Protein AF-A0A2H3H295-F1 (afdb_monomer_lite)

Foldseek 3Di:
DLVVLVVLVVPDPDDPDPVQKAKAKEKEQFDADDPLHDHDQLVPDQQQADWFWAADQADIDIDGQQVVQCVQPVLCSVVLSVQVSQQSNQQNVCVVVVHQGKGKGKDACVVPCRSHPFWGIWIWIDHRRIIMIITIGHSVSVVSSVVSVQLSRQRRDWAPPFQFEWAKTKDFDDWDQDPNYIYTYIYIDIDTDDDPGHDPVVSVVGRGYYHHPDDDDPPPPPPPDD

Organism: NCBI:txid327505

Structure (mmCIF, N/CA/C/O backbone):
data_AF-A0A2H3H295-F1
#
_entry.id   AF-A0A2H3H295-F1
#
loop_
_atom_site.group_PDB
_atom_site.id
_atom_site.type_symbol
_atom_site.label_atom_id
_atom_site.label_alt_id
_atom_site.label_comp_id
_atom_site.label_asym_id
_atom_site.label_entity_id
_atom_site.label_seq_id
_atom_site.pdbx_PDB_ins_code
_atom_site.Cartn_x
_atom_site.Cartn_y
_atom_site.Cartn_z
_atom_site.occupancy
_atom_site.B_iso_or_equiv
_atom_site.auth_seq_id
_atom_site.auth_comp_id
_atom_site.auth_asym_id
_atom_site.auth_atom_id
_atom_site.pdbx_PDB_model_num
ATOM 1 N N . MET A 1 1 ? 0.327 -13.222 1.651 1.00 66.06 1 MET A N 1
ATOM 2 C CA . MET A 1 1 ? 0.810 -12.301 0.599 1.00 66.06 1 MET A CA 1
ATOM 3 C C . MET A 1 1 ? 2.182 -12.702 0.065 1.00 66.06 1 MET A C 1
ATOM 5 O O . MET A 1 1 ? 2.289 -12.982 -1.118 1.00 66.06 1 MET A O 1
ATOM 9 N N . GLU A 1 2 ? 3.204 -12.822 0.917 1.00 70.69 2 GLU A N 1
ATOM 10 C CA . GLU A 1 2 ? 4.566 -13.221 0.509 1.00 70.69 2 GLU A CA 1
ATOM 11 C C . GLU A 1 2 ? 4.623 -14.560 -0.253 1.00 70.69 2 GLU A C 1
ATOM 13 O O . GLU A 1 2 ? 5.201 -14.638 -1.334 1.00 70.69 2 GLU A O 1
ATOM 18 N N . SER A 1 3 ? 3.947 -15.597 0.253 1.00 74.19 3 SER A N 1
ATOM 19 C CA . SER A 1 3 ? 3.871 -16.912 -0.402 1.00 74.19 3 SER A CA 1
ATOM 20 C C . SER A 1 3 ? 3.215 -16.867 -1.787 1.00 74.19 3 SER A C 1
ATOM 22 O O . SER A 1 3 ? 3.634 -17.591 -2.690 1.00 74.19 3 SER A O 1
ATOM 24 N N . ALA A 1 4 ? 2.213 -16.001 -1.968 1.00 74.69 4 ALA A N 1
ATOM 25 C CA . ALA A 1 4 ? 1.545 -15.801 -3.248 1.00 74.69 4 ALA A CA 1
ATOM 26 C C . ALA A 1 4 ? 2.486 -15.118 -4.248 1.00 74.69 4 ALA A C 1
ATOM 28 O O . ALA A 1 4 ? 2.640 -15.613 -5.361 1.00 74.69 4 ALA A O 1
ATOM 29 N N . LEU A 1 5 ? 3.183 -14.052 -3.835 1.00 75.81 5 LEU A N 1
ATOM 30 C CA . LEU A 1 5 ? 4.129 -13.343 -4.699 1.00 75.81 5 LEU A CA 1
ATOM 31 C C . LEU A 1 5 ? 5.313 -14.229 -5.101 1.00 75.81 5 LEU A C 1
ATOM 33 O O . LEU A 1 5 ? 5.682 -14.260 -6.271 1.00 75.81 5 LEU A O 1
ATOM 37 N N . TRP A 1 6 ? 5.873 -14.999 -4.164 1.00 75.69 6 TRP A N 1
ATOM 38 C CA . TRP A 1 6 ? 6.936 -15.956 -4.476 1.00 75.69 6 TRP A CA 1
ATOM 39 C C . TRP A 1 6 ? 6.483 -16.983 -5.518 1.00 75.69 6 TRP A C 1
ATOM 41 O O . TRP A 1 6 ? 7.185 -17.262 -6.486 1.00 75.69 6 TRP A O 1
ATOM 51 N N . HIS A 1 7 ? 5.272 -17.515 -5.362 1.00 76.62 7 HIS A N 1
ATOM 52 C CA . HIS A 1 7 ? 4.696 -18.448 -6.323 1.00 76.62 7 HIS A CA 1
ATOM 53 C C . HIS A 1 7 ? 4.442 -17.801 -7.699 1.00 76.62 7 HIS A C 1
ATOM 55 O O . HIS A 1 7 ? 4.717 -18.438 -8.715 1.00 76.62 7 HIS A O 1
ATOM 61 N N . ILE A 1 8 ? 3.978 -16.547 -7.745 1.00 79.88 8 ILE A N 1
ATOM 62 C CA . ILE A 1 8 ? 3.791 -15.775 -8.987 1.00 79.88 8 ILE A CA 1
ATOM 63 C C . ILE A 1 8 ? 5.131 -15.543 -9.692 1.00 79.88 8 ILE A C 1
ATOM 65 O O . ILE A 1 8 ? 5.220 -15.727 -10.899 1.00 79.88 8 ILE A O 1
ATOM 69 N N . LEU A 1 9 ? 6.181 -15.202 -8.942 1.00 74.50 9 LEU A N 1
ATOM 70 C CA . LEU A 1 9 ? 7.523 -14.934 -9.463 1.00 74.50 9 LEU A CA 1
ATOM 71 C C . LEU A 1 9 ? 8.241 -16.177 -10.000 1.00 74.50 9 LEU A C 1
ATOM 73 O O . LEU A 1 9 ? 9.072 -16.062 -10.898 1.00 74.50 9 LEU A O 1
ATOM 77 N N . MET A 1 10 ? 7.928 -17.358 -9.463 1.00 74.38 10 MET A N 1
ATOM 78 C CA . MET A 1 10 ? 8.578 -18.623 -9.832 1.00 74.38 10 MET A CA 1
ATOM 79 C C . MET A 1 10 ? 7.838 -19.396 -10.933 1.00 74.38 10 MET A C 1
ATOM 81 O O . MET A 1 10 ? 8.374 -20.365 -11.469 1.00 74.38 10 MET A O 1
ATOM 85 N N . LYS A 1 11 ? 6.606 -18.995 -11.262 1.00 71.31 11 LYS A N 1
ATOM 86 C CA . LYS A 1 11 ? 5.776 -19.593 -12.316 1.00 71.31 11 LYS A CA 1
ATOM 87 C C . LYS A 1 11 ? 5.958 -19.101 -13.761 1.00 71.31 11 LYS A C 1
ATOM 89 O O . LYS A 1 11 ? 5.466 -19.829 -14.627 1.00 71.31 11 LYS A O 1
ATOM 94 N N . PRO A 1 12 ? 6.569 -17.942 -14.085 1.00 68.00 12 PRO A N 1
ATOM 95 C CA . PRO A 1 12 ? 6.593 -17.466 -15.461 1.00 68.00 12 PRO A CA 1
ATOM 96 C C . PRO A 1 12 ? 7.272 -18.479 -16.396 1.00 68.00 12 PRO A C 1
ATOM 98 O O . PRO A 1 12 ? 8.231 -19.142 -15.996 1.00 68.00 12 PRO A O 1
ATOM 101 N N . PRO A 1 13 ? 6.793 -18.612 -17.647 1.00 61.06 13 PRO A N 1
ATOM 102 C CA . PRO A 1 13 ? 7.286 -19.622 -18.586 1.00 61.06 13 PRO A CA 1
ATOM 103 C C . PRO A 1 13 ? 8.730 -19.371 -19.046 1.00 61.06 13 PRO A C 1
ATOM 105 O O . PRO A 1 13 ? 9.391 -20.287 -19.541 1.00 61.06 13 PRO A O 1
ATOM 108 N N . TYR A 1 14 ? 9.231 -18.147 -18.873 1.00 61.75 14 TYR A N 1
ATOM 109 C CA . TYR A 1 14 ? 10.569 -17.732 -19.280 1.00 61.75 14 TYR A CA 1
ATOM 110 C C . TYR A 1 14 ? 11.488 -17.546 -18.076 1.00 61.75 14 TYR A C 1
ATOM 112 O O . TYR A 1 14 ? 11.050 -17.208 -16.976 1.00 61.75 14 TYR A O 1
ATOM 120 N N . ARG A 1 15 ? 12.793 -17.768 -18.289 1.00 64.00 15 ARG A N 1
ATOM 121 C CA . ARG A 1 15 ? 13.795 -17.521 -17.246 1.00 64.00 15 ARG A CA 1
ATOM 122 C C . ARG A 1 15 ? 13.733 -16.053 -16.817 1.00 64.00 15 ARG A C 1
ATOM 124 O O . ARG A 1 15 ? 13.663 -15.192 -17.694 1.00 64.00 15 ARG A O 1
ATOM 131 N N . PRO A 1 16 ? 13.822 -15.768 -15.508 1.00 64.56 16 PRO A N 1
ATOM 132 C CA . PRO A 1 16 ? 13.937 -14.397 -15.043 1.00 64.56 16 PRO A CA 1
ATOM 133 C C . PRO A 1 16 ? 15.168 -13.717 -15.669 1.00 64.56 16 PRO A C 1
ATOM 135 O O . PRO A 1 16 ? 16.137 -14.410 -16.017 1.00 64.56 16 PRO A O 1
ATOM 138 N N . PRO A 1 17 ? 15.146 -12.382 -15.823 1.00 70.88 17 PRO A N 1
ATOM 139 C CA . PRO A 1 17 ? 16.286 -11.618 -16.313 1.00 70.88 17 PRO A CA 1
ATOM 140 C C . PRO A 1 17 ? 17.582 -11.972 -15.572 1.00 70.88 17 PRO A C 1
ATOM 142 O O . PRO A 1 17 ? 17.593 -12.190 -14.360 1.00 70.88 17 PRO A O 1
ATOM 145 N N . GLY A 1 18 ? 18.698 -12.033 -16.304 1.00 73.81 18 GLY A N 1
ATOM 146 C CA . GLY A 1 18 ? 19.994 -12.442 -15.745 1.00 73.81 18 GLY A CA 1
ATOM 147 C C . GLY A 1 18 ? 20.573 -11.476 -14.703 1.00 73.81 18 GLY A C 1
ATOM 148 O O . GLY A 1 18 ? 21.499 -11.844 -13.987 1.00 73.81 18 GLY A O 1
ATOM 149 N N . ASP A 1 19 ? 20.027 -10.261 -14.609 1.00 83.94 19 ASP A N 1
ATOM 150 C CA . ASP A 1 19 ? 20.372 -9.243 -13.611 1.00 83.94 19 ASP A CA 1
ATOM 151 C C . ASP A 1 19 ? 19.550 -9.366 -12.307 1.00 83.94 19 ASP A C 1
ATOM 153 O O . ASP A 1 19 ? 19.775 -8.608 -11.360 1.00 83.94 19 ASP A O 1
ATOM 157 N N . GLY A 1 20 ? 18.614 -10.323 -12.247 1.00 83.56 20 GLY A N 1
ATOM 158 C CA . GLY A 1 20 ? 17.776 -10.618 -11.084 1.00 83.56 20 GLY A CA 1
ATOM 159 C C . GLY A 1 20 ? 16.605 -9.657 -10.867 1.00 83.56 20 GLY A C 1
ATOM 160 O O . GLY A 1 20 ? 15.909 -9.782 -9.858 1.00 83.56 20 GLY A O 1
ATOM 161 N N . PHE A 1 21 ? 16.380 -8.693 -11.765 1.00 88.31 21 PHE A N 1
ATOM 162 C CA . PHE A 1 21 ? 15.249 -7.772 -11.664 1.00 88.31 21 PHE A CA 1
ATOM 163 C C . PHE A 1 21 ? 13.986 -8.381 -12.266 1.00 88.31 21 PHE A C 1
ATOM 165 O O . PHE A 1 21 ? 14.014 -9.032 -13.306 1.00 88.31 21 PHE A O 1
ATOM 172 N N . HIS A 1 22 ? 12.857 -8.109 -11.626 1.00 87.38 22 HIS A N 1
ATOM 173 C CA . HIS A 1 22 ? 11.528 -8.447 -12.117 1.00 87.38 22 HIS A CA 1
ATOM 174 C C . HIS A 1 22 ? 10.737 -7.165 -12.337 1.00 87.38 22 HIS A C 1
ATOM 176 O O . HIS A 1 22 ? 10.898 -6.221 -11.567 1.00 87.38 22 HIS A O 1
ATOM 182 N N . ALA A 1 23 ? 9.881 -7.141 -13.357 1.00 90.12 23 ALA A N 1
ATOM 183 C CA . ALA A 1 23 ? 8.910 -6.078 -13.579 1.00 90.12 23 ALA A CA 1
ATOM 184 C C . ALA A 1 23 ? 7.501 -6.643 -13.368 1.00 90.12 23 ALA A C 1
ATOM 186 O O . ALA A 1 23 ? 7.132 -7.632 -14.003 1.00 90.12 23 ALA A O 1
ATOM 187 N N . ILE A 1 24 ? 6.745 -6.055 -12.442 1.00 92.12 24 ILE A N 1
ATOM 188 C CA . ILE A 1 24 ? 5.379 -6.475 -12.118 1.00 92.12 24 ILE A CA 1
ATOM 189 C C . ILE A 1 24 ? 4.501 -5.241 -12.014 1.00 92.12 24 ILE A C 1
ATOM 191 O O . ILE A 1 24 ? 4.909 -4.226 -11.450 1.00 92.12 24 ILE A O 1
ATOM 195 N N . GLN A 1 25 ? 3.285 -5.361 -12.525 1.00 95.19 25 GLN A N 1
ATOM 196 C CA . GLN A 1 25 ? 2.222 -4.410 -12.287 1.00 95.19 25 GLN A CA 1
ATOM 197 C C . GLN A 1 25 ? 1.218 -4.995 -11.296 1.00 95.19 25 GLN A C 1
ATOM 199 O O . GLN A 1 25 ? 0.680 -6.082 -11.495 1.00 95.19 25 GLN A O 1
ATOM 204 N N . PHE A 1 26 ? 0.953 -4.258 -10.231 1.00 96.12 26 PHE A N 1
ATOM 205 C CA . PHE A 1 26 ? -0.061 -4.571 -9.239 1.00 96.12 26 PHE A CA 1
ATOM 206 C C . PHE A 1 26 ? -1.212 -3.584 -9.376 1.00 96.12 26 PHE A C 1
ATOM 208 O O . PHE A 1 26 ? -0.981 -2.396 -9.591 1.00 96.12 26 PHE A O 1
ATOM 215 N N . LYS A 1 27 ? -2.444 -4.046 -9.206 1.00 96.12 27 LYS A N 1
ATOM 216 C CA . LYS A 1 27 ? -3.620 -3.192 -9.070 1.00 96.12 27 LYS A CA 1
ATOM 217 C C . LYS A 1 27 ? -4.212 -3.407 -7.688 1.00 96.12 27 LYS A C 1
ATOM 219 O O . LYS A 1 27 ? -4.664 -4.505 -7.391 1.00 96.12 27 LYS A O 1
ATOM 224 N N . PHE A 1 28 ? -4.201 -2.370 -6.862 1.00 96.00 28 PHE A N 1
ATOM 225 C CA . PHE A 1 28 ? -4.748 -2.395 -5.512 1.00 96.00 28 PHE A CA 1
ATOM 226 C C . PHE A 1 28 ? -6.089 -1.689 -5.479 1.00 96.00 28 PHE A C 1
ATOM 228 O O . PHE A 1 28 ? -6.168 -0.503 -5.784 1.00 96.00 28 PHE A O 1
ATOM 235 N N . GLU A 1 29 ? -7.127 -2.400 -5.066 1.00 93.44 29 GLU A N 1
ATOM 236 C CA . GLU A 1 29 ? -8.366 -1.777 -4.623 1.00 93.44 29 GLU A CA 1
ATOM 237 C C . GLU A 1 29 ? -8.100 -0.943 -3.362 1.00 93.44 29 GLU A C 1
ATOM 239 O O . GLU A 1 29 ? -7.462 -1.407 -2.410 1.00 93.44 29 GLU A O 1
ATOM 244 N N . CYS A 1 30 ? -8.567 0.304 -3.351 1.00 87.50 30 CYS A N 1
ATOM 245 C CA . CYS A 1 30 ? -8.369 1.195 -2.216 1.00 87.50 30 CYS A CA 1
ATOM 246 C C . CYS A 1 30 ? -9.449 2.271 -2.122 1.00 87.50 30 CYS A C 1
ATOM 248 O O . CYS A 1 30 ? -10.060 2.672 -3.112 1.00 87.50 30 CYS A O 1
ATOM 250 N N . GLN A 1 31 ? -9.622 2.795 -0.913 1.00 82.50 31 GLN A N 1
ATOM 251 C CA . GLN A 1 31 ? -10.433 3.978 -0.650 1.00 82.50 31 GLN A CA 1
ATOM 252 C C . GLN A 1 31 ? -9.494 5.193 -0.642 1.00 82.50 31 GLN A C 1
ATOM 254 O O . GLN A 1 31 ? -8.589 5.269 0.187 1.00 82.50 31 GLN A O 1
ATOM 259 N N . LEU A 1 32 ? -9.633 6.096 -1.616 1.00 67.62 32 LEU A N 1
ATOM 260 C CA . LEU A 1 32 ? -8.763 7.271 -1.765 1.00 67.62 32 LEU A CA 1
ATOM 261 C C . LEU A 1 32 ? -9.296 8.477 -0.972 1.00 67.62 32 LEU A C 1
ATOM 263 O O . LEU A 1 32 ? -10.505 8.648 -0.817 1.00 67.62 32 LEU A O 1
ATOM 267 N N . PHE A 1 33 ? -8.388 9.349 -0.519 1.00 59.44 33 PHE A N 1
ATOM 268 C CA . PHE A 1 33 ? -8.722 10.642 0.100 1.00 59.44 33 PHE A CA 1
ATOM 269 C C . PHE A 1 33 ? -9.285 11.644 -0.914 1.00 59.44 33 PHE A C 1
ATOM 271 O O . PHE A 1 33 ? -8.984 11.563 -2.105 1.00 59.44 33 PHE A O 1
ATOM 278 N N . GLY A 1 34 ? -10.043 12.642 -0.445 1.00 52.00 34 GLY A N 1
ATOM 279 C CA . GLY A 1 34 ? -10.512 13.741 -1.298 1.00 52.00 34 GLY A CA 1
ATOM 280 C C . GLY A 1 34 ? -11.934 13.609 -1.837 1.00 52.00 34 GLY A C 1
ATOM 281 O O . GLY A 1 34 ? -12.647 12.669 -1.480 1.00 52.00 34 GLY A O 1
ATOM 282 N N . PRO A 1 35 ? -12.377 14.540 -2.710 1.00 40.81 35 PRO A N 1
ATOM 283 C CA . PRO A 1 35 ? -13.733 14.577 -3.288 1.00 40.81 35 PRO A CA 1
ATOM 284 C C . PRO A 1 35 ? -14.137 13.303 -4.054 1.00 40.81 35 PRO A C 1
ATOM 286 O O . PRO A 1 35 ? -15.293 13.162 -4.441 1.00 40.81 35 PRO A O 1
ATOM 289 N N . LEU A 1 36 ? -13.200 12.372 -4.224 1.00 49.53 36 LEU A N 1
ATOM 290 C CA . LEU A 1 36 ? -13.390 11.024 -4.737 1.00 49.53 36 LEU A CA 1
ATOM 291 C C . LEU A 1 36 ? -14.193 10.117 -3.783 1.00 49.53 36 LEU A C 1
ATOM 293 O O . LEU A 1 36 ? -15.004 9.336 -4.268 1.00 49.53 36 LEU A O 1
ATOM 297 N N . GLN A 1 37 ? -14.035 10.240 -2.451 1.00 48.97 37 GLN A N 1
ATOM 298 C CA . GLN A 1 37 ? -14.822 9.488 -1.442 1.00 48.97 37 GLN A CA 1
ATOM 299 C C . GLN A 1 37 ? -15.087 10.230 -0.103 1.00 48.97 37 GLN A C 1
ATOM 301 O O . GLN A 1 37 ? -15.725 9.678 0.790 1.00 48.97 37 GLN A O 1
ATOM 306 N N . GLY A 1 38 ? -14.677 11.497 0.053 1.00 45.69 38 GLY A N 1
ATOM 307 C CA . GLY A 1 38 ? -15.141 12.393 1.129 1.00 45.69 38 GLY A CA 1
ATOM 308 C C . GLY A 1 38 ? -14.263 12.511 2.384 1.00 45.69 38 GLY A C 1
ATOM 309 O O . GLY A 1 38 ? -14.665 13.187 3.332 1.00 45.69 38 GLY A O 1
ATOM 310 N N . ILE A 1 39 ? -13.066 11.918 2.415 1.00 46.12 39 ILE A N 1
ATOM 311 C CA . ILE A 1 39 ? -12.144 12.048 3.556 1.00 46.12 39 ILE A CA 1
ATOM 312 C C . ILE A 1 39 ? -11.114 13.147 3.263 1.00 46.12 39 ILE A C 1
ATOM 314 O O . ILE A 1 39 ? -10.092 12.890 2.633 1.00 46.12 39 ILE A O 1
ATOM 318 N N . GLY A 1 40 ? -11.402 14.368 3.730 1.00 53.66 40 GLY A N 1
ATOM 319 C CA . GLY A 1 40 ? -10.471 15.508 3.768 1.00 53.66 40 GLY A CA 1
ATOM 320 C C . GLY A 1 40 ? -10.023 16.053 2.405 1.00 53.66 40 GLY A C 1
ATOM 321 O O . GLY A 1 40 ? -10.257 15.444 1.372 1.00 53.66 40 GLY A O 1
ATOM 322 N N . ASP A 1 41 ? -9.382 17.223 2.394 1.00 60.56 41 ASP A N 1
ATOM 323 C CA . ASP A 1 41 ? -8.701 17.737 1.199 1.00 60.56 41 ASP A CA 1
ATOM 324 C C . ASP A 1 41 ? -7.262 17.175 1.165 1.00 60.56 41 ASP A C 1
ATOM 326 O O . ASP A 1 41 ? -6.473 17.490 2.063 1.00 60.56 41 ASP A O 1
ATOM 330 N N . PRO A 1 42 ? -6.892 16.345 0.175 1.00 58.38 42 PRO A N 1
ATOM 331 C CA . PRO A 1 42 ? -5.548 15.775 0.044 1.00 58.38 42 PRO A CA 1
ATOM 332 C C . PRO A 1 42 ? -4.454 16.831 -0.190 1.00 58.38 42 PRO A C 1
ATOM 334 O O . PRO A 1 42 ? -3.280 16.545 0.031 1.00 58.38 42 PRO A O 1
ATOM 337 N N . GLN A 1 43 ? -4.808 18.067 -0.565 1.00 61.56 43 GLN A N 1
ATOM 338 C CA . GLN A 1 43 ? -3.874 19.203 -0.574 1.00 61.56 43 GLN A CA 1
ATOM 339 C C . GLN A 1 43 ? -3.525 19.690 0.845 1.00 61.56 43 GLN A C 1
ATOM 341 O O . GLN A 1 43 ? -2.483 20.311 1.053 1.00 61.56 43 GLN A O 1
ATOM 346 N N . LEU A 1 44 ? -4.384 19.414 1.833 1.00 60.12 44 LEU A N 1
ATOM 347 C CA . LEU A 1 44 ? -4.258 19.901 3.211 1.00 60.12 44 LEU A CA 1
ATOM 348 C C . LEU A 1 44 ? -3.762 18.832 4.194 1.00 60.12 44 LEU A C 1
ATOM 350 O O . LEU A 1 44 ? -3.244 19.187 5.254 1.00 60.12 44 LEU A O 1
ATOM 354 N N . VAL A 1 45 ? -3.895 17.543 3.865 1.00 68.25 45 VAL A N 1
ATOM 355 C CA . VAL A 1 45 ? -3.539 16.436 4.765 1.00 68.25 45 VAL A CA 1
ATOM 356 C C . VAL A 1 45 ? -2.458 15.556 4.146 1.00 68.25 45 VAL A C 1
ATOM 358 O O . VAL A 1 45 ? -2.670 14.910 3.125 1.00 68.25 45 VAL A O 1
ATOM 361 N N . LYS A 1 46 ? -1.291 15.497 4.799 1.00 83.12 46 LYS 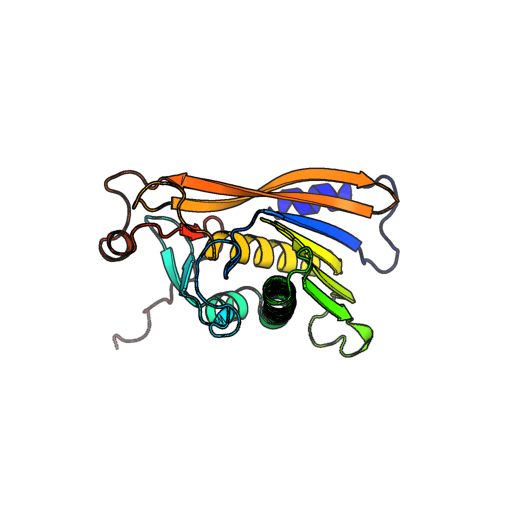A N 1
ATOM 362 C CA . LYS A 1 46 ? -0.220 14.563 4.425 1.00 83.12 46 LYS A CA 1
ATOM 363 C C . LYS A 1 46 ? -0.619 13.150 4.824 1.00 83.12 46 LYS A C 1
ATOM 365 O O . LYS A 1 46 ? -0.919 12.925 6.001 1.00 83.12 46 LYS A O 1
ATOM 370 N N . MET A 1 47 ? -0.555 12.206 3.888 1.00 87.69 47 MET A N 1
ATOM 371 C CA . MET A 1 47 ? -0.882 10.801 4.131 1.00 87.69 47 MET A CA 1
ATOM 372 C C . MET A 1 47 ? -0.065 10.250 5.300 1.00 87.69 47 MET A C 1
ATOM 374 O O . MET A 1 47 ? -0.629 9.637 6.198 1.00 87.69 47 MET A O 1
ATOM 378 N N . GLY A 1 48 ? 1.228 10.578 5.378 1.00 89.06 48 GLY A N 1
ATOM 379 C CA . GLY A 1 48 ? 2.090 10.161 6.488 1.00 89.06 48 GLY A CA 1
ATOM 380 C C . GLY A 1 48 ? 1.577 10.525 7.889 1.00 89.06 48 GLY A C 1
ATOM 381 O O . GLY A 1 48 ? 1.816 9.774 8.829 1.00 89.06 48 GLY A O 1
ATOM 382 N N . SER A 1 49 ? 0.833 11.628 8.030 1.00 90.56 49 SER A N 1
ATOM 383 C CA . SER A 1 49 ? 0.310 12.105 9.323 1.00 90.56 49 SER A CA 1
ATOM 384 C C . SER A 1 49 ? -0.996 11.443 9.761 1.00 90.56 49 SER A C 1
ATOM 386 O O . SER A 1 49 ? -1.446 11.655 10.888 1.00 90.56 49 SER A O 1
ATOM 388 N N . LEU A 1 50 ? -1.620 10.668 8.875 1.00 89.62 50 LEU A N 1
ATOM 389 C CA . LEU A 1 50 ? -2.902 10.047 9.156 1.00 89.62 50 LEU A CA 1
ATOM 390 C C . LEU A 1 50 ? -2.758 8.937 10.198 1.00 89.62 50 LEU A C 1
ATOM 392 O O . LEU A 1 50 ? -1.771 8.189 10.172 1.00 89.62 50 LEU A O 1
ATOM 396 N N . PRO A 1 51 ? -3.742 8.815 11.103 1.00 91.06 51 PRO A N 1
ATOM 397 C CA . PRO A 1 51 ? -3.755 7.739 12.070 1.00 91.06 51 PRO A CA 1
ATOM 398 C C . PRO A 1 51 ? -4.007 6.401 11.377 1.00 91.06 51 PRO A C 1
ATOM 400 O O . PRO A 1 51 ? -4.818 6.301 10.460 1.00 91.06 51 PRO A O 1
ATOM 403 N N . ALA A 1 52 ? -3.329 5.369 11.858 1.00 93.12 52 ALA A N 1
ATOM 404 C CA . ALA A 1 52 ? -3.460 4.000 11.400 1.00 93.12 52 ALA A CA 1
ATOM 405 C C . ALA A 1 52 ? -3.569 3.062 12.604 1.00 93.12 52 ALA A C 1
ATOM 407 O O . ALA A 1 52 ? -2.862 3.218 13.606 1.00 93.12 52 ALA A O 1
ATOM 408 N N . ILE A 1 53 ? -4.436 2.059 12.480 1.00 94.94 53 ILE A N 1
ATOM 409 C CA . ILE A 1 53 ? -4.570 0.975 13.453 1.00 94.94 53 ILE A CA 1
ATOM 410 C C . ILE A 1 53 ? -4.077 -0.298 12.784 1.00 94.94 53 ILE A C 1
ATOM 412 O O . ILE A 1 53 ? -4.551 -0.652 11.710 1.00 94.94 53 ILE A O 1
ATOM 416 N N . THR A 1 54 ? -3.112 -0.981 13.394 1.00 95.94 54 THR A N 1
ATOM 417 C CA . THR A 1 54 ? -2.547 -2.228 12.851 1.00 95.94 54 THR A CA 1
ATOM 418 C C . THR A 1 54 ? -2.639 -3.344 13.875 1.00 95.94 54 THR A C 1
ATOM 420 O O . THR A 1 54 ? -2.384 -3.103 15.054 1.00 95.94 54 THR A O 1
ATOM 423 N N . GLY A 1 55 ? -2.976 -4.554 13.428 1.00 94.75 55 GLY A N 1
ATOM 424 C CA . GLY A 1 55 ? -3.094 -5.751 14.255 1.00 94.75 55 GLY A CA 1
ATOM 425 C C . GLY A 1 55 ? -4.463 -6.412 14.115 1.00 94.75 55 GLY A C 1
ATOM 426 O O . GLY A 1 55 ? -4.994 -6.552 13.019 1.00 94.75 55 GLY A O 1
ATOM 427 N N . THR A 1 56 ? -5.032 -6.821 15.239 1.00 93.31 56 THR A N 1
ATOM 428 C CA . THR A 1 56 ? -6.370 -7.416 15.354 1.00 93.31 56 THR A CA 1
ATOM 429 C C . THR A 1 56 ? -7.196 -6.628 16.362 1.00 93.31 56 THR A C 1
ATOM 431 O O . THR A 1 56 ? -6.652 -5.838 17.134 1.00 93.31 56 THR A O 1
ATOM 434 N N . ALA A 1 57 ? -8.502 -6.874 16.433 1.00 91.25 57 ALA A N 1
ATOM 435 C CA . ALA A 1 57 ? -9.355 -6.251 17.443 1.00 91.25 57 ALA A CA 1
ATOM 436 C C . ALA A 1 57 ? -8.819 -6.444 18.874 1.00 91.25 57 ALA A C 1
ATOM 438 O O . ALA A 1 57 ? -8.888 -5.531 19.696 1.00 91.25 57 ALA A O 1
ATOM 439 N N . ASN A 1 58 ? -8.251 -7.615 19.166 1.00 90.00 58 ASN A N 1
ATOM 440 C CA . ASN A 1 58 ? -7.793 -7.974 20.509 1.00 90.00 58 ASN A CA 1
ATOM 441 C C . ASN A 1 58 ? -6.337 -7.587 20.793 1.00 90.00 58 ASN A C 1
ATOM 443 O O . ASN A 1 58 ? -5.960 -7.487 21.958 1.00 90.00 58 ASN A O 1
ATOM 447 N N . ASP A 1 59 ? -5.536 -7.365 19.754 1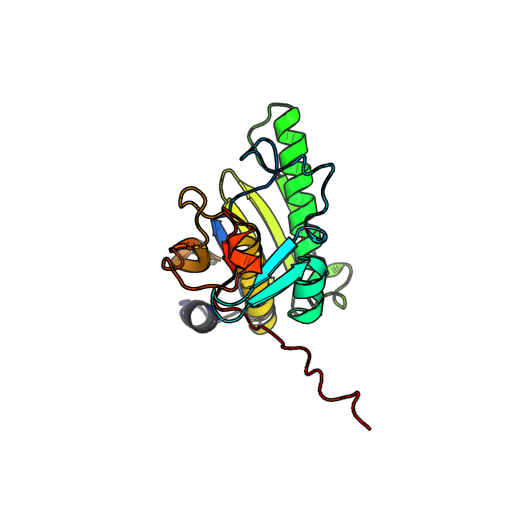.00 91.19 59 ASP A N 1
ATOM 448 C CA . ASP A 1 59 ? -4.136 -6.967 19.870 1.00 91.19 59 ASP A CA 1
ATOM 449 C C . ASP A 1 59 ? -3.772 -6.036 18.709 1.00 91.19 59 ASP A C 1
ATOM 451 O O . ASP A 1 59 ? -3.566 -6.495 17.583 1.00 91.19 59 ASP A O 1
ATOM 455 N N . CYS A 1 60 ? -3.760 -4.725 18.961 1.00 93.00 60 CYS A N 1
ATOM 456 C CA . CYS A 1 60 ? -3.458 -3.708 17.957 1.00 93.00 60 CYS A CA 1
ATOM 457 C C . CYS A 1 60 ? -2.700 -2.512 18.531 1.00 93.00 60 CYS A C 1
ATOM 459 O O . CYS A 1 60 ? -2.736 -2.224 19.729 1.00 93.00 60 CYS A O 1
ATOM 461 N N . VAL A 1 61 ? -2.039 -1.788 17.630 1.00 93.44 61 VAL A N 1
ATOM 462 C CA . VAL A 1 61 ? -1.343 -0.533 17.913 1.00 93.44 61 VAL A CA 1
ATOM 463 C C . VAL A 1 61 ? -1.994 0.615 17.151 1.00 93.44 61 VAL A C 1
ATOM 465 O O . VAL A 1 61 ? -2.446 0.439 16.019 1.00 93.44 61 VAL A O 1
ATOM 468 N N . TYR A 1 62 ? -2.009 1.789 17.777 1.00 92.75 62 TYR A N 1
ATOM 469 C CA . TYR A 1 62 ? -2.402 3.056 17.168 1.00 92.75 62 TYR A CA 1
ATOM 470 C C . TYR A 1 62 ? -1.141 3.885 16.902 1.00 92.75 62 TYR A C 1
ATOM 472 O O . TYR A 1 62 ? -0.340 4.099 17.812 1.00 92.75 62 TYR A O 1
ATOM 480 N N . THR A 1 63 ? -0.938 4.314 15.662 1.00 94.12 63 THR A N 1
ATOM 481 C CA . THR A 1 63 ? 0.270 5.026 15.209 1.00 94.12 63 THR A CA 1
ATOM 482 C C . THR A 1 63 ? -0.069 5.900 14.002 1.00 94.12 63 THR A C 1
ATOM 484 O O . THR A 1 63 ? -1.234 5.999 13.620 1.00 94.12 63 THR A O 1
ATOM 487 N N . THR A 1 64 ? 0.921 6.547 13.398 1.00 94.31 64 THR A N 1
ATOM 488 C CA . THR A 1 64 ? 0.773 7.219 12.103 1.00 94.31 64 THR A CA 1
ATOM 489 C C . THR A 1 64 ? 1.338 6.369 10.970 1.00 94.31 64 THR A C 1
ATOM 491 O O . THR A 1 64 ? 2.167 5.478 11.184 1.00 94.31 64 THR A O 1
ATOM 494 N N . ILE A 1 65 ? 0.935 6.675 9.737 1.00 94.50 65 ILE A N 1
ATOM 495 C CA . ILE A 1 65 ? 1.473 6.003 8.550 1.00 94.50 65 ILE A CA 1
ATOM 496 C C . ILE A 1 65 ? 2.984 6.120 8.451 1.00 94.50 65 ILE A C 1
ATOM 498 O O . ILE A 1 65 ? 3.665 5.117 8.224 1.00 94.50 65 ILE A O 1
ATOM 502 N N . SER A 1 66 ? 3.520 7.324 8.640 1.00 95.00 66 SER A N 1
ATOM 503 C CA . SER A 1 66 ? 4.960 7.541 8.549 1.00 95.00 66 SER A CA 1
ATOM 504 C C . SER A 1 66 ? 5.727 6.769 9.621 1.00 95.00 66 SER A C 1
ATOM 506 O O . SER A 1 66 ? 6.751 6.164 9.321 1.00 95.00 66 SER A O 1
ATOM 508 N N . GLU A 1 67 ? 5.226 6.730 10.860 1.00 95.44 67 GLU A N 1
ATOM 509 C CA . GLU A 1 67 ? 5.905 6.026 11.955 1.00 95.44 67 GLU A CA 1
ATOM 510 C C . GLU A 1 67 ? 5.936 4.516 11.719 1.00 95.44 67 GLU A C 1
ATOM 512 O O . GLU A 1 67 ? 6.980 3.878 11.885 1.00 95.44 67 GLU A O 1
ATOM 517 N N . TYR A 1 68 ? 4.804 3.939 11.308 1.00 95.88 68 TYR A N 1
ATOM 518 C CA . TYR A 1 68 ? 4.721 2.508 11.053 1.00 95.88 68 TYR A CA 1
ATOM 519 C C . TYR A 1 68 ? 5.587 2.097 9.859 1.00 95.88 68 TYR A C 1
ATOM 521 O O . TYR A 1 68 ? 6.383 1.162 9.965 1.00 95.88 68 TYR A O 1
ATOM 529 N N . THR A 1 69 ? 5.484 2.818 8.737 1.00 95.50 69 THR A N 1
ATOM 530 C CA . THR A 1 69 ? 6.231 2.488 7.512 1.00 95.50 69 THR A CA 1
ATOM 531 C C . THR A 1 69 ? 7.735 2.670 7.679 1.00 95.50 69 THR A C 1
ATOM 533 O O . THR A 1 69 ? 8.489 1.794 7.258 1.00 95.50 69 THR A O 1
ATOM 536 N N . ALA A 1 70 ? 8.186 3.725 8.365 1.00 94.50 70 ALA A N 1
ATOM 537 C CA . ALA A 1 70 ? 9.603 3.924 8.671 1.00 94.50 70 ALA A CA 1
ATOM 538 C C . ALA A 1 70 ? 10.169 2.803 9.558 1.00 94.50 70 ALA A C 1
ATOM 540 O O . ALA A 1 70 ? 11.319 2.394 9.394 1.00 94.50 70 ALA A O 1
ATOM 541 N N . LYS A 1 71 ? 9.361 2.271 10.485 1.00 94.75 71 LYS A N 1
ATOM 542 C CA . LYS A 1 71 ? 9.769 1.165 11.360 1.00 94.75 71 LYS A CA 1
ATOM 543 C C . LYS A 1 71 ? 9.773 -0.183 10.638 1.00 94.75 71 LYS A C 1
ATOM 545 O O . LYS A 1 71 ? 10.690 -0.974 10.850 1.00 94.75 71 LYS A O 1
ATOM 550 N N . GLN A 1 72 ? 8.748 -0.464 9.834 1.00 95.38 72 GLN A N 1
ATOM 551 C CA . GLN A 1 72 ? 8.533 -1.785 9.241 1.00 95.38 72 GLN A CA 1
ATOM 552 C C . GLN A 1 72 ? 9.276 -1.976 7.911 1.00 95.38 72 GLN A C 1
ATOM 554 O O . GLN A 1 72 ? 9.759 -3.076 7.639 1.00 95.38 72 GLN A O 1
ATOM 559 N N . TRP A 1 73 ? 9.423 -0.912 7.118 1.00 94.69 73 TRP A N 1
ATOM 560 C CA . TRP A 1 73 ? 10.095 -0.922 5.816 1.00 94.69 73 TRP A CA 1
ATOM 561 C C . TRP A 1 73 ? 11.109 0.228 5.703 1.00 94.69 73 TRP A C 1
ATOM 563 O O . TRP A 1 73 ? 10.974 1.095 4.844 1.00 94.69 73 TRP A O 1
ATOM 573 N N . PRO A 1 74 ? 12.178 0.256 6.519 1.00 92.94 74 PRO A N 1
ATOM 574 C CA . PRO A 1 74 ? 13.091 1.404 6.608 1.00 92.94 74 PRO A CA 1
ATOM 575 C C . PRO A 1 74 ? 13.825 1.757 5.302 1.00 92.94 74 PRO A C 1
ATOM 577 O O . PRO A 1 74 ? 14.376 2.845 5.188 1.00 92.94 74 PRO A O 1
ATOM 580 N N . LYS A 1 75 ? 13.872 0.846 4.321 1.00 91.69 75 LYS A N 1
ATOM 581 C CA . LYS A 1 75 ? 14.554 1.066 3.033 1.00 91.69 75 LYS A CA 1
ATOM 582 C C . LYS A 1 75 ? 13.665 1.687 1.958 1.00 91.69 75 LYS A C 1
ATOM 584 O O . LYS A 1 75 ? 14.179 2.321 1.046 1.00 91.69 75 LYS A O 1
ATOM 589 N N . CYS A 1 76 ? 12.362 1.415 1.991 1.00 92.19 76 CYS A N 1
ATOM 590 C CA . CYS A 1 76 ? 11.425 1.805 0.931 1.00 92.19 76 CYS A CA 1
ATOM 591 C C . CYS A 1 76 ? 10.194 2.565 1.443 1.00 92.19 76 CYS A C 1
ATOM 593 O O . CYS A 1 76 ? 9.508 3.190 0.638 1.00 92.19 76 CYS A O 1
ATOM 595 N N . GLY A 1 77 ? 9.980 2.585 2.762 1.00 94.12 77 GLY A N 1
ATOM 596 C CA . GLY A 1 77 ? 8.863 3.200 3.474 1.00 94.12 77 GLY A CA 1
ATOM 597 C C . GLY A 1 77 ? 8.550 4.608 2.997 1.00 94.12 77 GLY A C 1
ATOM 598 O O . GLY A 1 77 ? 7.514 4.857 2.381 1.00 94.12 77 GLY A O 1
ATOM 599 N N . GLU A 1 78 ? 9.481 5.522 3.251 1.00 93.62 78 GLU A N 1
ATOM 600 C CA . GLU A 1 78 ? 9.328 6.935 2.899 1.00 93.62 78 GLU A CA 1
ATOM 601 C C . GLU A 1 78 ? 9.231 7.149 1.385 1.00 93.62 78 GLU A C 1
ATOM 603 O O . GLU A 1 78 ? 8.438 7.971 0.932 1.00 93.62 78 GLU A O 1
ATOM 608 N N . LEU A 1 79 ? 9.995 6.382 0.601 1.00 94.75 79 LEU A N 1
ATOM 609 C CA . LEU A 1 79 ? 10.026 6.505 -0.853 1.00 94.75 79 LEU A CA 1
ATOM 610 C C . LEU A 1 79 ? 8.670 6.160 -1.482 1.00 94.75 79 LEU A C 1
ATOM 612 O O . LEU A 1 79 ? 8.125 6.954 -2.248 1.00 94.75 79 LEU A O 1
ATOM 616 N N . LEU A 1 80 ? 8.120 4.987 -1.153 1.00 95.62 80 LEU A N 1
ATOM 617 C CA . LEU A 1 80 ? 6.831 4.551 -1.684 1.00 95.62 80 LEU A CA 1
ATOM 618 C C . LEU A 1 80 ? 5.705 5.465 -1.198 1.00 95.62 80 LEU A C 1
ATOM 620 O O . LEU A 1 80 ? 4.855 5.852 -1.996 1.00 95.62 80 LEU A O 1
ATOM 624 N N . LEU A 1 81 ? 5.727 5.863 0.078 1.00 94.75 81 LEU A N 1
ATOM 625 C CA . LEU A 1 81 ? 4.741 6.793 0.622 1.00 94.75 81 LEU A CA 1
ATOM 626 C C . LEU A 1 81 ? 4.759 8.136 -0.122 1.00 94.75 81 LEU A C 1
ATOM 628 O O . LEU A 1 81 ? 3.699 8.625 -0.500 1.00 94.75 81 LEU A O 1
ATOM 632 N N . GLY A 1 82 ? 5.944 8.694 -0.386 1.00 94.00 82 GLY A N 1
ATOM 633 C CA . GLY A 1 82 ? 6.091 9.934 -1.151 1.00 94.00 82 GLY A CA 1
ATOM 634 C C . GLY A 1 82 ? 5.531 9.818 -2.570 1.00 94.00 82 GLY A C 1
ATOM 635 O O . GLY A 1 82 ? 4.765 10.677 -2.999 1.00 94.00 82 GLY A O 1
ATOM 636 N N . CYS A 1 83 ? 5.821 8.715 -3.266 1.00 94.88 83 CYS A N 1
ATOM 637 C CA . CYS A 1 83 ? 5.286 8.477 -4.608 1.00 94.88 83 CYS A CA 1
ATOM 638 C C . CYS A 1 83 ? 3.750 8.384 -4.602 1.00 94.88 83 CYS A C 1
ATOM 640 O O . CYS A 1 83 ? 3.097 8.964 -5.469 1.00 94.88 83 CYS A O 1
ATOM 642 N N . ILE A 1 84 ? 3.157 7.696 -3.622 1.00 93.31 84 ILE A N 1
ATOM 643 C CA . ILE A 1 84 ? 1.695 7.620 -3.487 1.00 93.31 84 ILE A CA 1
ATOM 644 C C . ILE A 1 84 ? 1.113 9.010 -3.209 1.00 93.31 84 ILE A C 1
ATOM 646 O O . ILE A 1 84 ? 0.145 9.409 -3.853 1.00 93.31 84 ILE A O 1
ATOM 650 N N . GLU A 1 85 ? 1.702 9.762 -2.275 1.00 91.50 85 GLU A N 1
ATOM 651 C CA . GLU A 1 85 ? 1.251 11.116 -1.946 1.00 91.50 85 GLU A CA 1
ATOM 652 C C . GLU A 1 85 ? 1.273 12.041 -3.165 1.00 91.50 85 GLU A C 1
ATOM 654 O O . GLU A 1 85 ? 0.320 12.790 -3.376 1.00 91.50 85 GLU A O 1
ATOM 659 N N . ASP A 1 86 ? 2.330 11.995 -3.972 1.00 91.94 86 ASP A N 1
ATOM 660 C CA . ASP A 1 86 ? 2.462 12.859 -5.143 1.00 91.94 86 ASP A CA 1
ATOM 661 C C . ASP A 1 86 ? 1.456 12.495 -6.242 1.00 91.94 86 ASP A C 1
ATOM 663 O O . ASP A 1 86 ? 0.782 13.387 -6.764 1.00 91.94 86 ASP A O 1
ATOM 667 N N . ALA A 1 87 ? 1.241 11.200 -6.499 1.00 91.75 87 ALA A N 1
ATOM 668 C CA . ALA A 1 87 ? 0.230 10.748 -7.454 1.00 91.75 87 ALA A CA 1
ATOM 669 C C . ALA A 1 87 ? -1.197 11.128 -7.005 1.00 91.75 87 ALA A C 1
ATOM 671 O O . ALA A 1 87 ? -2.016 11.574 -7.810 1.00 91.75 87 ALA A O 1
ATOM 672 N N . VAL A 1 88 ? -1.504 11.022 -5.706 1.00 88.00 88 VAL A N 1
ATOM 673 C CA . VAL A 1 88 ? -2.811 11.421 -5.150 1.00 88.00 88 VAL A CA 1
ATOM 674 C C . VAL A 1 88 ? -3.015 12.938 -5.222 1.00 88.00 88 VAL A C 1
ATOM 676 O O . VAL A 1 88 ? -4.115 13.391 -5.558 1.00 88.00 88 VAL A O 1
ATOM 679 N N . LYS A 1 89 ? -1.981 13.747 -4.953 1.00 86.62 89 LYS A N 1
ATOM 680 C CA . LYS A 1 89 ? -2.048 15.214 -5.104 1.00 86.62 89 LYS A CA 1
ATOM 681 C C . LYS A 1 89 ? -2.316 15.616 -6.554 1.00 86.62 89 LYS A C 1
ATOM 683 O O . LYS A 1 89 ? -3.151 16.493 -6.795 1.00 86.62 89 LYS A O 1
ATOM 688 N N . GLU A 1 90 ? -1.648 14.976 -7.513 1.00 87.88 90 GLU A N 1
ATOM 689 C CA . GLU A 1 90 ? -1.873 15.230 -8.939 1.00 87.88 90 GLU A CA 1
ATOM 690 C C . GLU A 1 90 ? -3.295 14.833 -9.365 1.00 87.88 90 GLU A C 1
ATOM 692 O O . GLU A 1 90 ? -3.989 15.629 -10.004 1.00 87.88 90 GLU A O 1
ATOM 697 N N . ALA A 1 91 ? -3.778 13.659 -8.936 1.00 85.50 91 ALA A N 1
ATOM 698 C CA . ALA A 1 91 ? -5.142 13.200 -9.218 1.00 85.50 91 ALA A CA 1
ATOM 699 C C . ALA A 1 91 ? -6.194 14.182 -8.681 1.00 85.50 91 ALA A C 1
ATOM 701 O O . ALA A 1 91 ? -7.175 14.503 -9.354 1.00 85.50 91 ALA A O 1
ATOM 702 N N . SER A 1 92 ? -5.964 14.697 -7.473 1.00 80.81 92 SER A N 1
ATOM 703 C CA . SER A 1 92 ? -6.859 15.647 -6.810 1.00 80.81 92 SER A CA 1
ATOM 704 C C . SER A 1 92 ? -6.886 17.002 -7.511 1.00 80.81 92 SER A C 1
ATOM 706 O O . SER A 1 92 ? -7.947 17.601 -7.663 1.00 80.81 92 SER A O 1
ATOM 708 N N . THR A 1 93 ? -5.731 17.469 -7.988 1.00 81.12 93 THR A N 1
ATOM 709 C CA . THR A 1 93 ? -5.632 18.707 -8.775 1.00 81.12 93 THR A CA 1
ATOM 710 C C . THR A 1 93 ? -6.371 18.557 -10.104 1.00 81.12 93 THR A C 1
ATOM 712 O O . THR A 1 93 ? -7.234 19.372 -10.424 1.00 81.12 93 THR A O 1
ATOM 715 N N . SER A 1 94 ? -6.126 17.455 -10.818 1.00 80.38 94 SER A N 1
ATOM 716 C CA . SER A 1 94 ? -6.776 17.146 -12.099 1.00 80.38 94 SER A CA 1
ATOM 717 C C . SER A 1 94 ? -8.301 17.031 -11.972 1.00 80.38 94 SER A C 1
ATOM 719 O O . SER A 1 94 ? -9.042 17.482 -12.847 1.00 80.38 94 SER A O 1
ATOM 721 N N . SER A 1 95 ? -8.785 16.477 -10.853 1.00 75.00 95 SER A N 1
ATOM 722 C CA . SER A 1 95 ? -10.213 16.420 -10.527 1.00 75.00 95 SER A CA 1
ATOM 723 C C . SER A 1 95 ? -10.848 17.802 -10.412 1.00 75.00 95 SER A C 1
ATOM 725 O O . SER A 1 95 ? -11.927 18.023 -10.965 1.00 75.00 95 SER A O 1
ATOM 727 N N . CYS A 1 96 ? -10.202 18.723 -9.692 1.00 71.56 96 CYS A N 1
ATOM 728 C CA . CYS A 1 96 ? -10.695 20.087 -9.510 1.00 71.56 96 CYS A CA 1
ATOM 729 C C . CYS A 1 96 ? -10.788 20.850 -10.842 1.00 71.56 96 CYS A C 1
ATOM 731 O O . CYS A 1 96 ? -11.622 21.743 -10.983 1.00 71.56 96 CYS A O 1
ATOM 733 N N . GLU A 1 97 ? -9.969 20.474 -11.824 1.00 75.31 97 GLU A N 1
ATOM 734 C CA . GLU A 1 97 ? -9.932 21.063 -13.166 1.00 75.31 97 GLU A CA 1
ATOM 735 C C . GLU A 1 97 ? -10.919 20.407 -14.154 1.00 75.31 97 GLU A C 1
ATOM 737 O O . GLU A 1 97 ? -11.075 20.876 -15.282 1.00 75.31 97 GLU A O 1
ATOM 742 N N . GLY A 1 98 ? -11.651 19.366 -13.732 1.00 65.31 98 GLY A N 1
ATOM 743 C CA . GLY A 1 98 ? -12.686 18.705 -14.536 1.00 65.31 98 GLY A CA 1
ATOM 744 C C . GLY A 1 98 ? -12.159 17.676 -15.541 1.00 65.31 98 GLY A C 1
ATOM 745 O O . GLY A 1 98 ? -12.880 17.305 -16.471 1.00 65.31 98 GLY A O 1
ATOM 746 N N . HIS A 1 99 ? -10.918 17.212 -15.374 1.00 68.06 99 HIS A N 1
ATOM 747 C CA . HIS A 1 99 ? -10.331 16.151 -16.190 1.00 68.06 99 HIS A CA 1
ATOM 748 C C . HIS A 1 99 ? -10.720 14.751 -15.685 1.00 68.06 99 HIS A C 1
ATOM 750 O O . HIS A 1 99 ? -11.031 14.556 -14.510 1.00 68.06 99 HIS A O 1
ATOM 756 N N . SER A 1 100 ? -10.704 13.757 -16.582 1.00 63.38 100 SER A N 1
ATOM 757 C CA . SER A 1 100 ? -10.843 12.346 -16.204 1.00 63.38 100 SER A CA 1
ATOM 758 C C . SER A 1 100 ? -9.647 11.935 -15.347 1.00 63.38 100 SER A C 1
ATOM 760 O O . SER A 1 100 ? -8.508 12.082 -15.780 1.00 63.38 100 SER A O 1
ATOM 762 N N . PHE A 1 101 ? -9.924 11.457 -14.138 1.00 64.00 101 PHE A N 1
ATOM 763 C CA . PHE A 1 101 ? -8.953 11.168 -13.086 1.00 64.00 101 PHE A CA 1
ATOM 764 C C . PHE A 1 101 ? -7.794 10.285 -13.558 1.00 64.00 101 PHE A C 1
ATOM 766 O O . PHE A 1 101 ? -7.982 9.112 -13.879 1.00 64.00 101 PHE A O 1
ATOM 773 N N . THR A 1 102 ? -6.587 10.845 -13.570 1.00 71.31 102 THR A N 1
ATOM 774 C CA . THR A 1 102 ? -5.329 10.094 -13.630 1.00 71.31 102 THR A CA 1
ATOM 775 C C . THR A 1 102 ? -4.259 10.968 -12.988 1.00 71.31 102 THR A C 1
ATOM 777 O O . THR A 1 102 ? -3.840 11.959 -13.575 1.00 71.31 102 THR A O 1
ATOM 780 N N . GLY A 1 103 ? -3.882 10.662 -11.750 1.00 87.19 103 GLY A N 1
ATOM 781 C CA . GLY A 1 103 ? -2.670 11.217 -11.146 1.00 87.19 103 GLY A CA 1
ATOM 782 C C . GLY A 1 103 ? -1.581 10.164 -11.166 1.00 87.19 103 GLY A C 1
ATOM 783 O O . GLY A 1 103 ? -1.882 8.975 -11.039 1.00 87.19 103 GLY A O 1
ATOM 784 N N . MET A 1 104 ? -0.334 10.573 -11.339 1.00 93.12 104 MET A N 1
ATOM 785 C CA . MET A 1 104 ? 0.783 9.657 -11.454 1.00 93.12 104 MET A CA 1
ATOM 786 C C . MET A 1 104 ? 2.032 10.156 -10.731 1.00 93.12 104 MET A C 1
ATOM 788 O O . MET A 1 104 ? 2.234 11.333 -10.461 1.00 93.12 104 MET A O 1
ATOM 792 N N . SER A 1 105 ? 2.913 9.226 -10.403 1.00 94.81 105 SER A N 1
ATOM 793 C CA . SER A 1 105 ? 4.265 9.554 -9.970 1.00 94.81 105 SER A CA 1
ATOM 794 C C . SER A 1 105 ? 5.224 8.495 -10.463 1.00 94.81 105 SER A C 1
ATOM 796 O O . SER A 1 105 ? 4.913 7.303 -10.484 1.00 94.81 105 SER A O 1
ATOM 798 N N . ILE A 1 106 ? 6.406 8.933 -10.881 1.00 94.56 106 ILE A N 1
ATOM 799 C CA . ILE A 1 106 ? 7.471 8.045 -11.328 1.00 94.56 106 ILE A CA 1
ATOM 800 C C . ILE A 1 106 ? 8.706 8.358 -10.508 1.00 94.56 106 ILE A C 1
ATOM 802 O O . ILE A 1 106 ? 9.152 9.501 -10.435 1.00 94.56 106 ILE A O 1
ATOM 806 N N . TRP A 1 107 ? 9.279 7.311 -9.937 1.00 94.56 107 TRP A N 1
ATOM 807 C CA . TRP A 1 107 ? 10.610 7.326 -9.377 1.00 94.56 107 TRP A CA 1
ATOM 808 C C . TRP A 1 107 ? 11.503 6.354 -10.145 1.00 94.56 107 TRP A C 1
ATOM 810 O O . TRP A 1 107 ? 11.152 5.187 -10.354 1.00 94.56 107 TRP A O 1
ATOM 820 N N . ASP A 1 108 ? 12.673 6.847 -10.540 1.00 91.75 108 ASP A N 1
ATOM 821 C CA . ASP A 1 108 ? 13.700 6.099 -11.255 1.00 91.75 108 ASP A CA 1
ATOM 822 C C . ASP A 1 108 ? 14.972 6.015 -10.396 1.00 91.75 108 ASP A C 1
ATOM 824 O O . ASP A 1 108 ? 15.550 7.020 -9.975 1.00 91.75 108 ASP A O 1
ATOM 828 N N . GLY A 1 109 ? 15.423 4.787 -10.134 1.00 86.19 109 GLY A N 1
ATOM 829 C CA . GLY A 1 109 ? 16.595 4.510 -9.307 1.00 86.19 109 GLY A CA 1
ATOM 830 C C . GLY A 1 109 ? 17.934 4.858 -9.957 1.00 86.19 109 GLY A C 1
ATOM 831 O O . GLY A 1 109 ? 18.965 4.775 -9.289 1.00 86.19 109 GLY A O 1
ATOM 832 N N . THR A 1 110 ? 17.957 5.250 -11.234 1.00 82.94 110 THR A N 1
ATOM 833 C CA . THR A 1 110 ? 19.181 5.697 -11.917 1.00 82.94 110 THR A CA 1
ATOM 834 C C . THR A 1 110 ? 19.760 6.980 -11.320 1.00 82.94 110 THR A C 1
ATOM 836 O O . THR A 1 110 ? 20.979 7.157 -11.341 1.00 82.94 110 THR A O 1
ATOM 839 N N . GLU A 1 111 ? 18.924 7.842 -10.735 1.00 77.75 111 GLU A N 1
ATOM 840 C CA . GLU A 1 111 ? 19.362 9.109 -10.141 1.00 77.75 111 GLU A CA 1
ATOM 841 C C . GLU A 1 111 ? 19.988 8.926 -8.751 1.00 77.75 111 GLU A C 1
ATOM 843 O O . GLU A 1 111 ? 20.948 9.615 -8.398 1.00 77.75 111 GLU A O 1
ATOM 848 N N . ASN A 1 112 ? 19.475 7.979 -7.956 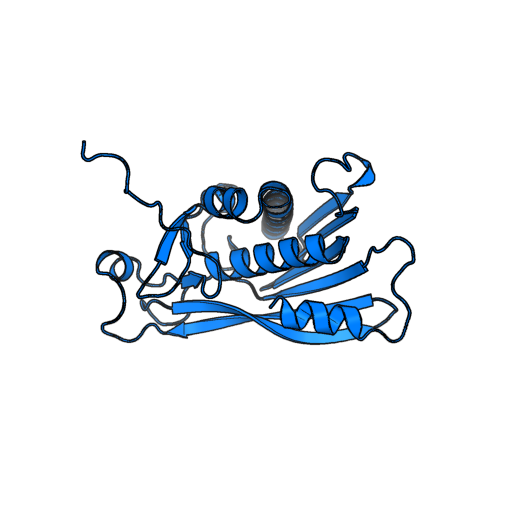1.00 78.88 112 ASN A N 1
ATOM 849 C CA . ASN A 1 112 ? 20.000 7.670 -6.627 1.00 78.88 112 ASN A CA 1
ATOM 850 C C . ASN A 1 112 ? 19.791 6.188 -6.246 1.00 78.88 112 ASN A C 1
ATOM 852 O O . ASN A 1 112 ? 18.883 5.857 -5.476 1.00 78.88 112 ASN A O 1
ATOM 856 N N . PRO A 1 113 ? 20.664 5.280 -6.718 1.00 75.06 113 PRO A N 1
ATOM 857 C CA . PRO A 1 113 ? 20.499 3.837 -6.518 1.00 75.06 113 PRO A CA 1
ATOM 858 C C . PRO A 1 113 ? 20.701 3.386 -5.063 1.00 75.06 113 PRO A C 1
ATOM 860 O O . PRO A 1 113 ? 20.380 2.251 -4.712 1.00 75.06 113 PRO A O 1
ATOM 863 N N . PHE A 1 114 ? 21.246 4.253 -4.202 1.00 81.94 114 PHE A N 1
ATOM 864 C CA . PHE A 1 114 ? 21.487 3.949 -2.790 1.00 81.94 114 PHE A CA 1
ATOM 865 C C . PHE A 1 114 ? 20.272 4.220 -1.902 1.00 81.94 114 PHE A C 1
ATOM 867 O O . PHE A 1 114 ? 20.254 3.753 -0.765 1.00 81.94 114 PHE A O 1
ATOM 874 N N . LEU A 1 115 ? 19.272 4.951 -2.407 1.00 84.69 115 LEU A N 1
ATOM 875 C CA . LEU A 1 115 ? 18.078 5.309 -1.644 1.00 84.69 115 LEU A CA 1
ATOM 876 C C . LEU A 1 115 ? 17.239 4.073 -1.299 1.00 84.69 115 LEU A C 1
ATOM 878 O O . LEU A 1 115 ? 16.827 3.911 -0.157 1.00 84.69 115 LEU A O 1
ATOM 882 N N . CYS A 1 116 ? 17.045 3.179 -2.270 1.00 89.69 116 CYS A N 1
ATOM 883 C CA . CYS A 1 116 ? 16.352 1.909 -2.082 1.00 89.69 116 CYS A CA 1
ATOM 884 C C . CYS A 1 116 ? 17.057 0.796 -2.880 1.00 89.69 116 CYS A C 1
ATOM 886 O O . CYS A 1 116 ? 16.719 0.547 -4.041 1.00 89.69 116 CYS A O 1
ATOM 888 N N . PRO A 1 117 ? 18.075 0.132 -2.299 1.00 90.31 117 PRO A N 1
ATOM 889 C CA . PRO A 1 117 ? 18.832 -0.896 -3.003 1.00 90.31 117 PRO A CA 1
ATOM 890 C C . PRO A 1 117 ? 17.934 -2.021 -3.532 1.00 90.31 117 PRO A C 1
ATOM 892 O O . PRO A 1 117 ? 17.108 -2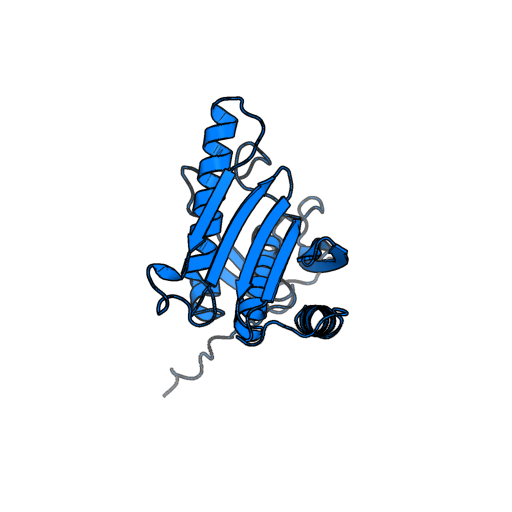.580 -2.809 1.00 90.31 117 PRO A O 1
ATOM 895 N N . GLY A 1 118 ? 18.121 -2.367 -4.805 1.00 91.50 118 GLY A N 1
ATOM 896 C CA . GLY A 1 118 ? 17.323 -3.392 -5.477 1.00 91.50 118 GLY A CA 1
ATOM 897 C C . GLY A 1 118 ? 16.002 -2.893 -6.062 1.00 91.50 118 GLY A C 1
ATOM 898 O O . GLY A 1 118 ? 15.315 -3.697 -6.683 1.00 91.50 118 GLY A O 1
ATOM 899 N N . LEU A 1 119 ? 15.658 -1.608 -5.925 1.00 94.31 119 LEU A N 1
ATOM 900 C CA . LEU A 1 119 ? 14.563 -0.958 -6.651 1.00 94.31 119 LEU A CA 1
ATOM 901 C C . LEU A 1 119 ? 15.131 -0.182 -7.849 1.00 94.31 119 LEU A C 1
ATOM 903 O O . LEU A 1 119 ? 16.078 0.588 -7.708 1.00 94.31 119 LEU A O 1
ATOM 907 N N . ARG A 1 120 ? 14.564 -0.399 -9.036 1.00 94.06 120 ARG A N 1
ATOM 908 C CA . ARG A 1 120 ? 14.947 0.280 -10.286 1.00 94.06 120 ARG A CA 1
ATOM 909 C C . ARG A 1 120 ? 13.885 1.270 -10.742 1.00 94.06 120 ARG A C 1
ATOM 911 O O . ARG A 1 120 ? 14.232 2.347 -11.204 1.00 94.06 120 ARG A O 1
ATOM 918 N N . LEU A 1 121 ? 12.618 0.892 -10.626 1.00 95.06 121 LEU A N 1
ATOM 919 C CA . LEU A 1 121 ? 11.491 1.704 -11.066 1.00 95.06 121 LEU A CA 1
ATOM 920 C C . LEU A 1 121 ? 10.345 1.549 -10.080 1.00 95.06 121 LEU A C 1
ATOM 922 O O . LEU A 1 121 ? 10.021 0.426 -9.680 1.00 95.06 121 LEU A O 1
ATOM 926 N N . LEU A 1 122 ? 9.714 2.670 -9.764 1.00 96.00 122 LEU A N 1
ATOM 927 C CA . LEU A 1 122 ? 8.436 2.727 -9.083 1.00 96.00 122 LEU A CA 1
ATOM 928 C C . LEU A 1 122 ? 7.545 3.704 -9.842 1.00 96.00 122 LEU A C 1
ATOM 930 O O . LEU A 1 122 ? 7.883 4.874 -9.975 1.00 96.00 122 LEU A O 1
ATOM 934 N N . HIS A 1 123 ? 6.429 3.219 -10.363 1.00 96.31 123 HIS A N 1
ATOM 935 C CA . HIS A 1 123 ? 5.452 4.037 -11.066 1.00 96.31 123 HIS A CA 1
ATOM 936 C C . HIS A 1 123 ? 4.083 3.804 -10.440 1.00 96.31 123 HIS A C 1
ATOM 938 O O . HIS A 1 123 ? 3.605 2.669 -10.396 1.00 96.31 123 HIS A O 1
ATOM 944 N N . VAL A 1 124 ? 3.487 4.872 -9.923 1.00 96.19 124 VAL A N 1
ATOM 945 C CA . VAL A 1 124 ? 2.174 4.871 -9.282 1.00 96.19 124 VAL A CA 1
ATOM 946 C C . VAL A 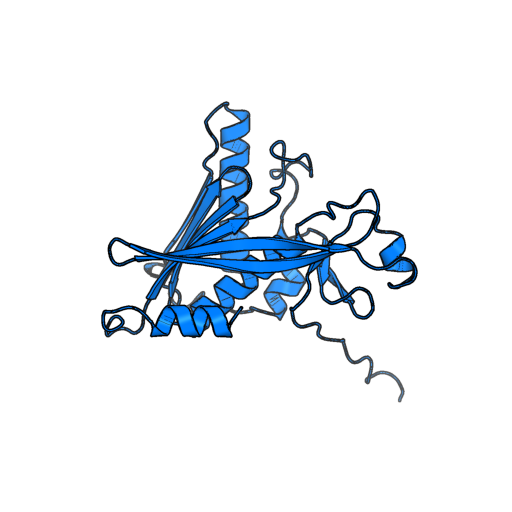1 124 ? 1.205 5.590 -10.203 1.00 96.19 124 VAL A C 1
ATOM 948 O O . VAL A 1 124 ? 1.488 6.705 -10.626 1.00 96.19 124 VAL A O 1
ATOM 951 N N . GLU A 1 125 ? 0.060 4.980 -10.473 1.00 94.00 125 GLU A N 1
ATOM 952 C CA . GLU A 1 125 ? -1.068 5.606 -11.156 1.00 94.00 125 GLU A CA 1
ATOM 953 C C . GLU A 1 125 ? -2.304 5.495 -10.261 1.00 94.00 125 GLU A C 1
ATOM 955 O O . GLU A 1 125 ? -2.593 4.437 -9.696 1.00 94.00 125 GLU A O 1
ATOM 960 N N . VAL A 1 126 ? -3.038 6.593 -10.130 1.00 90.50 126 VAL A N 1
ATOM 961 C CA . VAL A 1 126 ? -4.266 6.682 -9.343 1.00 90.50 126 VAL A CA 1
ATOM 962 C C . VAL A 1 126 ? -5.456 6.656 -10.291 1.00 90.50 126 VAL A C 1
ATOM 964 O O . VAL A 1 126 ? -5.609 7.542 -11.134 1.00 90.50 126 VAL A O 1
ATOM 967 N N . GLU A 1 127 ? -6.308 5.651 -10.117 1.00 85.50 127 GLU A N 1
ATOM 968 C CA . GLU A 1 127 ? -7.566 5.470 -10.836 1.00 85.50 127 GLU A CA 1
ATOM 969 C C . GLU A 1 127 ? -8.750 5.542 -9.861 1.00 85.50 127 GLU A C 1
ATOM 971 O O . GLU A 1 127 ? -8.584 5.551 -8.639 1.00 85.50 127 GLU A O 1
ATOM 976 N N . ASP A 1 128 ? -9.974 5.567 -10.389 1.00 80.50 128 ASP A N 1
ATOM 977 C CA . ASP A 1 128 ? -11.164 5.518 -9.541 1.00 80.50 128 ASP A CA 1
ATOM 978 C C . ASP A 1 128 ? -11.228 4.186 -8.769 1.00 80.50 128 ASP A C 1
ATOM 980 O O . ASP A 1 128 ? -11.217 3.100 -9.356 1.00 80.50 128 ASP A O 1
ATOM 984 N N . GLY A 1 129 ? -11.229 4.276 -7.437 1.00 84.50 129 GLY A N 1
ATOM 985 C CA . GLY A 1 129 ? -11.268 3.131 -6.522 1.00 84.50 129 GLY A CA 1
ATOM 986 C C . GLY A 1 129 ? -10.031 2.223 -6.523 1.00 84.50 129 GLY A C 1
ATOM 987 O O . GLY A 1 129 ? -10.063 1.164 -5.890 1.00 84.50 129 GLY A O 1
ATOM 988 N N . SER A 1 130 ? -8.944 2.581 -7.218 1.00 91.06 130 SER A N 1
ATOM 989 C CA . SER A 1 130 ? -7.736 1.751 -7.225 1.00 91.06 130 SER A CA 1
ATOM 990 C C . SER A 1 130 ? -6.444 2.518 -7.486 1.00 91.06 130 SER A C 1
ATOM 992 O O . SER A 1 130 ? -6.432 3.578 -8.105 1.00 91.06 130 SER A O 1
ATOM 994 N N . ILE A 1 131 ? -5.332 1.947 -7.030 1.00 93.62 131 ILE A N 1
ATOM 995 C CA . ILE A 1 131 ? -3.982 2.395 -7.369 1.00 93.62 131 ILE A CA 1
ATOM 996 C C . ILE A 1 131 ? -3.295 1.287 -8.154 1.00 93.62 131 ILE A C 1
ATOM 998 O O . ILE A 1 131 ? -3.201 0.143 -7.697 1.00 93.62 131 ILE A O 1
ATOM 1002 N N . ARG A 1 132 ? -2.767 1.633 -9.324 1.00 95.19 132 ARG A N 1
ATOM 1003 C CA . ARG A 1 132 ? -1.900 0.757 -10.102 1.00 95.19 132 ARG A CA 1
ATOM 1004 C C . ARG A 1 132 ? -0.448 1.078 -9.776 1.00 95.19 132 ARG A C 1
ATOM 1006 O O . ARG A 1 132 ? -0.020 2.225 -9.819 1.00 95.19 132 ARG A O 1
ATOM 1013 N N . LEU A 1 133 ? 0.311 0.045 -9.449 1.00 96.50 133 LEU A N 1
ATOM 1014 C CA . LEU A 1 133 ? 1.706 0.132 -9.060 1.00 96.50 133 LEU A CA 1
ATOM 1015 C C . LEU A 1 133 ? 2.548 -0.721 -10.003 1.00 96.50 133 LEU A C 1
ATOM 1017 O O . LEU A 1 133 ? 2.478 -1.946 -9.964 1.00 96.50 133 LEU A O 1
ATOM 1021 N N . THR A 1 134 ? 3.367 -0.086 -10.831 1.00 95.81 134 THR A N 1
ATOM 1022 C CA . THR A 1 134 ? 4.360 -0.778 -11.655 1.00 95.81 134 THR A CA 1
ATOM 1023 C C . THR A 1 134 ? 5.719 -0.701 -10.971 1.00 95.81 134 THR A C 1
ATOM 1025 O O . THR A 1 134 ? 6.239 0.384 -10.714 1.00 95.81 134 THR A O 1
ATOM 1028 N N . VAL A 1 135 ? 6.300 -1.860 -10.668 1.00 95.31 135 VAL A N 1
ATOM 1029 C CA . VAL A 1 135 ? 7.545 -1.983 -9.906 1.00 95.31 135 VAL A CA 1
ATOM 1030 C C . VAL A 1 135 ? 8.563 -2.759 -10.724 1.00 95.31 135 VAL A C 1
ATOM 1032 O O . VAL A 1 135 ? 8.263 -3.846 -11.217 1.00 95.31 135 VAL A O 1
ATOM 1035 N N . SER A 1 136 ? 9.787 -2.239 -10.814 1.00 93.75 136 SER A N 1
ATOM 1036 C CA . SER A 1 136 ? 10.949 -3.014 -11.246 1.00 93.75 136 SER A CA 1
ATOM 1037 C C . SER A 1 136 ? 11.922 -3.171 -10.088 1.00 93.75 136 SER A C 1
ATOM 1039 O O . SER A 1 136 ? 12.508 -2.183 -9.644 1.00 93.75 136 SER A O 1
ATOM 1041 N N . ALA A 1 137 ? 12.089 -4.392 -9.578 1.00 93.38 137 ALA A N 1
ATOM 1042 C CA . ALA A 1 137 ? 12.905 -4.641 -8.394 1.00 93.38 137 ALA A CA 1
ATOM 1043 C C . ALA A 1 137 ? 13.433 -6.081 -8.300 1.00 93.38 137 ALA A C 1
ATOM 1045 O O . ALA A 1 137 ? 12.934 -6.994 -8.962 1.00 93.38 137 ALA A O 1
ATOM 1046 N N . TRP A 1 138 ? 14.415 -6.297 -7.425 1.00 92.00 138 TRP A N 1
ATOM 1047 C CA . TRP A 1 138 ? 14.754 -7.625 -6.911 1.00 92.00 138 TRP A CA 1
ATOM 1048 C C . TRP A 1 138 ? 13.601 -8.208 -6.090 1.00 92.00 138 TRP A C 1
ATOM 1050 O O . TRP A 1 138 ? 12.826 -7.475 -5.481 1.00 92.00 138 TRP A O 1
ATOM 1060 N N . THR A 1 139 ? 13.515 -9.539 -6.012 1.00 89.50 139 THR A N 1
ATOM 1061 C CA . THR A 1 139 ? 12.398 -10.242 -5.357 1.00 89.50 139 THR A CA 1
ATOM 1062 C C . THR A 1 139 ? 12.120 -9.782 -3.924 1.00 89.50 139 THR A C 1
ATOM 1064 O O . THR A 1 139 ? 10.966 -9.586 -3.564 1.00 89.50 139 THR A O 1
ATOM 1067 N N . HIS A 1 140 ? 13.150 -9.592 -3.097 1.00 90.12 140 HIS A N 1
ATOM 1068 C CA . HIS A 1 140 ? 12.952 -9.182 -1.702 1.00 90.12 140 HIS A CA 1
ATOM 1069 C C . HIS A 1 140 ? 12.433 -7.742 -1.597 1.00 90.12 140 HIS A C 1
ATOM 1071 O O . HIS A 1 140 ? 11.485 -7.494 -0.861 1.00 90.12 140 HIS A O 1
ATOM 1077 N N . THR A 1 141 ? 12.985 -6.817 -2.385 1.00 93.31 141 THR A N 1
ATOM 1078 C CA . THR A 1 141 ? 12.512 -5.428 -2.451 1.00 93.31 141 THR A CA 1
ATOM 1079 C C . THR A 1 141 ? 11.088 -5.361 -3.007 1.00 93.31 141 THR A C 1
ATOM 1081 O O . THR A 1 141 ? 10.263 -4.616 -2.494 1.00 93.31 141 THR A O 1
ATOM 1084 N N . MET A 1 142 ? 10.756 -6.200 -3.995 1.00 93.31 142 MET A N 1
ATOM 1085 C CA . MET A 1 142 ? 9.393 -6.353 -4.516 1.00 93.31 142 MET A CA 1
ATOM 1086 C C . MET A 1 142 ? 8.406 -6.782 -3.420 1.00 93.31 142 MET A C 1
ATOM 1088 O O . MET A 1 142 ? 7.306 -6.243 -3.339 1.00 93.31 142 MET A O 1
ATOM 1092 N N . ILE A 1 143 ? 8.796 -7.739 -2.568 1.00 92.50 143 ILE A N 1
ATOM 1093 C CA . ILE A 1 143 ? 7.978 -8.188 -1.432 1.00 92.50 143 ILE A CA 1
ATOM 1094 C C . ILE A 1 143 ? 7.777 -7.048 -0.429 1.00 92.50 143 ILE A C 1
ATOM 1096 O O . ILE A 1 143 ? 6.643 -6.833 -0.009 1.00 92.50 143 ILE A O 1
ATOM 1100 N N . GLU A 1 144 ? 8.836 -6.313 -0.071 1.00 94.69 144 GLU A N 1
ATOM 1101 C CA . GLU A 1 144 ? 8.743 -5.166 0.847 1.00 94.69 144 GLU A CA 1
ATOM 1102 C C . GLU A 1 144 ? 7.769 -4.098 0.306 1.00 94.69 144 GLU A C 1
ATOM 1104 O O . GLU A 1 144 ? 6.852 -3.692 1.018 1.00 94.69 144 GLU A O 1
ATOM 1109 N N . ILE A 1 145 ? 7.890 -3.727 -0.976 1.00 95.94 145 ILE A N 1
ATOM 1110 C CA . ILE A 1 145 ? 7.002 -2.764 -1.652 1.00 95.94 145 ILE A CA 1
ATOM 1111 C C . ILE A 1 145 ? 5.546 -3.250 -1.674 1.00 95.94 145 ILE A C 1
ATOM 1113 O O . ILE A 1 145 ? 4.635 -2.494 -1.338 1.00 95.94 145 ILE A O 1
ATOM 1117 N N . LEU A 1 146 ? 5.312 -4.519 -2.031 1.00 95.31 146 LEU A N 1
ATOM 1118 C CA . LEU A 1 146 ? 3.972 -5.113 -2.048 1.00 95.31 146 LEU A CA 1
ATOM 1119 C C . LEU A 1 146 ? 3.342 -5.114 -0.650 1.00 95.31 146 LEU A C 1
ATOM 1121 O O . LEU A 1 146 ? 2.180 -4.743 -0.500 1.00 95.31 146 LEU A O 1
ATOM 1125 N N . GLN A 1 147 ? 4.095 -5.532 0.369 1.00 95.38 147 GLN A N 1
ATOM 1126 C CA . GLN A 1 147 ? 3.618 -5.574 1.750 1.00 95.38 147 GLN A CA 1
ATOM 1127 C C . GLN A 1 147 ? 3.281 -4.177 2.269 1.00 95.38 147 GLN A C 1
ATOM 1129 O O . GLN A 1 147 ? 2.233 -4.007 2.889 1.00 95.38 147 GLN A O 1
ATOM 1134 N N . GLN A 1 148 ? 4.135 -3.189 1.992 1.00 96.38 148 GLN A N 1
ATOM 1135 C CA . GLN A 1 148 ? 3.868 -1.810 2.370 1.00 96.38 148 GLN A CA 1
ATOM 1136 C C . GLN A 1 148 ? 2.605 -1.289 1.686 1.00 96.38 148 GLN A C 1
ATOM 1138 O O . GLN A 1 148 ? 1.736 -0.758 2.367 1.00 96.38 148 GLN A O 1
ATOM 1143 N N . MET A 1 149 ? 2.469 -1.473 0.370 1.00 96.31 149 MET A N 1
ATOM 1144 C CA . MET A 1 149 ? 1.300 -0.993 -0.369 1.00 96.31 149 MET A CA 1
ATOM 1145 C C . MET A 1 149 ? 0.003 -1.643 0.128 1.00 96.31 149 MET A C 1
ATOM 1147 O O . MET A 1 149 ? -0.981 -0.958 0.402 1.00 96.31 149 MET A O 1
ATOM 1151 N N . ALA A 1 150 ? 0.020 -2.961 0.327 1.00 96.38 150 ALA A N 1
ATOM 1152 C CA . ALA A 1 150 ? -1.097 -3.700 0.900 1.00 96.38 150 ALA A CA 1
ATOM 1153 C C . ALA A 1 150 ? -1.490 -3.188 2.291 1.00 96.38 150 ALA A C 1
ATOM 1155 O O . ALA A 1 150 ? -2.677 -3.022 2.580 1.00 96.38 150 ALA A O 1
ATOM 1156 N N . TRP A 1 151 ? -0.499 -2.924 3.145 1.00 96.75 151 TRP A N 1
ATOM 1157 C CA . TRP A 1 151 ? -0.732 -2.349 4.463 1.00 96.75 151 TRP A CA 1
ATOM 1158 C C . TRP A 1 151 ? -1.314 -0.943 4.363 1.00 96.75 151 TRP A C 1
ATOM 1160 O O . TRP A 1 151 ? -2.299 -0.658 5.031 1.00 96.75 151 TRP A O 1
ATOM 1170 N N . THR A 1 152 ? -0.759 -0.085 3.505 1.00 95.00 152 THR A N 1
ATOM 1171 C CA . THR A 1 152 ? -1.234 1.286 3.298 1.00 95.00 152 THR A CA 1
ATOM 1172 C C . THR A 1 152 ? -2.697 1.297 2.853 1.00 95.00 152 THR A C 1
ATOM 1174 O O . THR A 1 152 ? -3.500 2.000 3.457 1.00 95.00 152 THR A O 1
ATOM 1177 N N . CYS A 1 153 ? -3.092 0.470 1.881 1.00 94.31 153 CYS A N 1
ATOM 1178 C CA . CYS A 1 153 ? -4.495 0.365 1.463 1.00 94.31 153 CYS A CA 1
ATOM 1179 C C . CYS A 1 153 ? -5.412 -0.127 2.595 1.00 94.31 153 CYS A C 1
ATOM 1181 O O . CYS A 1 153 ? -6.493 0.426 2.793 1.00 94.31 153 CYS A O 1
ATOM 1183 N N . ALA A 1 154 ? -4.984 -1.135 3.360 1.00 95.00 154 ALA A N 1
ATOM 1184 C CA . ALA A 1 154 ? -5.760 -1.647 4.488 1.00 95.00 154 ALA A CA 1
ATOM 1185 C 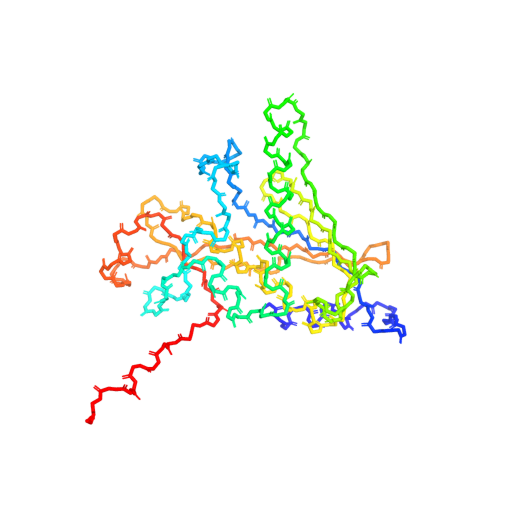C . ALA A 1 154 ? -5.895 -0.608 5.616 1.00 95.00 154 ALA A C 1
ATOM 1187 O O . ALA A 1 154 ? -6.991 -0.404 6.138 1.00 95.00 154 ALA A O 1
ATOM 1188 N N . ALA A 1 155 ? -4.807 0.077 5.963 1.00 94.00 155 ALA A N 1
ATOM 1189 C CA . ALA A 1 155 ? -4.749 1.064 7.037 1.00 94.00 155 ALA A CA 1
ATOM 1190 C C . ALA A 1 155 ? -5.565 2.325 6.734 1.00 94.00 155 ALA A C 1
ATOM 1192 O O . ALA A 1 155 ? -6.071 2.956 7.656 1.00 94.00 155 ALA A O 1
ATOM 1193 N N . LEU A 1 156 ? -5.691 2.683 5.455 1.00 90.69 156 LEU A N 1
ATOM 1194 C CA . LEU A 1 156 ? -6.430 3.867 5.016 1.00 90.69 156 LEU A CA 1
ATOM 1195 C C . LEU A 1 156 ? -7.889 3.613 4.683 1.00 90.69 156 LEU A C 1
ATOM 1197 O O . LEU A 1 156 ? -8.643 4.553 4.437 1.00 90.69 156 LEU A O 1
ATOM 1201 N N . SER A 1 157 ? -8.288 2.349 4.680 1.00 91.69 157 SER A N 1
ATOM 1202 C CA . SER A 1 157 ? -9.679 1.992 4.498 1.00 91.69 157 SER A CA 1
ATOM 1203 C C . SER A 1 157 ? -10.533 2.391 5.702 1.00 91.69 157 SER A C 1
ATOM 1205 O O . SER A 1 157 ? -10.083 2.476 6.844 1.00 91.69 157 SER A O 1
ATOM 1207 N N . SER A 1 158 ? -11.810 2.597 5.430 1.00 89.38 158 SER A N 1
ATOM 1208 C CA . SER A 1 158 ? -12.870 2.747 6.412 1.00 89.38 158 SER A CA 1
ATOM 1209 C C . SER A 1 158 ? -13.702 1.473 6.465 1.00 89.38 158 SER A C 1
ATOM 1211 O O . SER A 1 158 ? -13.831 0.741 5.479 1.00 89.38 158 SER A O 1
ATOM 1213 N N . SER A 1 159 ? -14.266 1.192 7.636 1.00 90.75 159 SER A N 1
ATOM 1214 C CA . SER A 1 159 ? -15.154 0.053 7.801 1.00 90.75 159 SER A CA 1
ATOM 1215 C C . SER A 1 159 ? -16.427 0.239 6.969 1.00 90.75 159 SER A C 1
ATOM 1217 O O . SER A 1 159 ? -17.137 1.231 7.154 1.00 90.75 159 SER A O 1
ATOM 1219 N N . PRO A 1 160 ? -16.790 -0.731 6.112 1.00 90.25 160 PRO A N 1
ATOM 1220 C CA . PRO A 1 160 ? -18.036 -0.676 5.352 1.00 90.25 160 PRO A CA 1
ATOM 1221 C C . PRO A 1 160 ? -19.269 -1.014 6.211 1.00 90.25 160 PRO A C 1
ATOM 1223 O O . PRO A 1 160 ? -20.402 -0.949 5.730 1.00 90.25 160 PRO A O 1
ATOM 1226 N N . PHE A 1 161 ? -19.082 -1.404 7.477 1.00 89.00 161 PHE A N 1
ATOM 1227 C CA . PHE A 1 161 ? -20.162 -1.784 8.385 1.00 89.00 161 PHE A CA 1
ATOM 1228 C C . PHE A 1 161 ? -20.579 -0.577 9.228 1.00 89.00 161 PHE A C 1
ATOM 1230 O O . PHE A 1 161 ? -19.764 -0.020 9.958 1.00 89.00 161 PHE A O 1
ATOM 1237 N N . GLN A 1 162 ? -21.854 -0.182 9.146 1.00 83.50 162 GLN A N 1
ATOM 1238 C CA . GLN A 1 162 ? -22.390 1.042 9.763 1.00 83.50 162 GLN A CA 1
ATOM 1239 C C . GLN A 1 162 ? -21.938 1.220 11.226 1.00 83.50 162 GLN A C 1
ATOM 1241 O O . GLN A 1 162 ? -22.354 0.466 12.107 1.00 83.50 162 GLN A O 1
ATOM 1246 N N . GLY A 1 163 ? -21.057 2.202 11.460 1.00 78.00 163 GLY A N 1
ATOM 1247 C CA . GLY A 1 163 ? -20.508 2.566 12.777 1.00 78.00 163 GLY A CA 1
ATOM 1248 C C . GLY A 1 163 ? -19.644 1.496 13.456 1.00 78.00 163 GLY A C 1
ATOM 1249 O O . GLY A 1 163 ? -19.116 1.726 14.539 1.00 78.00 163 GLY A O 1
ATOM 1250 N N . SER A 1 164 ? -19.475 0.328 12.839 1.00 86.81 164 SER A N 1
ATOM 1251 C CA . SER A 1 164 ? -18.805 -0.824 13.439 1.00 86.81 164 SER A CA 1
ATOM 1252 C C . SER A 1 164 ? -17.356 -0.905 12.984 1.00 86.81 164 SER A C 1
ATOM 1254 O O . SER A 1 164 ? -17.024 -0.510 11.871 1.00 86.81 164 SER A O 1
ATOM 1256 N N . LEU A 1 165 ? -16.494 -1.457 13.830 1.00 90.56 165 LEU A N 1
ATOM 1257 C CA . LEU A 1 165 ? -15.099 -1.718 13.487 1.00 90.56 165 LEU A CA 1
ATOM 1258 C C . LEU A 1 165 ? -14.988 -2.871 12.486 1.00 90.56 165 LEU A C 1
ATOM 1260 O O . LEU A 1 165 ? -15.787 -3.814 12.504 1.00 90.56 165 LEU A O 1
ATOM 1264 N N . SER A 1 166 ? -13.948 -2.828 11.660 1.00 94.00 166 SER A N 1
ATOM 1265 C CA . SER A 1 166 ? -13.571 -3.955 10.806 1.00 94.00 166 SER A CA 1
ATOM 1266 C C . SER A 1 166 ? -12.082 -4.247 10.890 1.00 94.00 166 SER A C 1
ATOM 1268 O O . SER A 1 166 ? -11.281 -3.347 11.107 1.00 94.00 166 SER A O 1
ATOM 1270 N N . GLU A 1 167 ? -11.711 -5.502 10.686 1.00 95.75 167 GLU A N 1
ATOM 1271 C CA . GLU A 1 167 ? -10.350 -5.881 10.328 1.00 95.75 167 GLU A CA 1
ATOM 1272 C C . GLU A 1 167 ? -10.244 -5.886 8.803 1.00 95.75 167 GLU A C 1
ATOM 1274 O O . GLU A 1 167 ? -10.988 -6.606 8.131 1.00 95.75 167 GLU A O 1
ATOM 1279 N N . SER A 1 168 ? -9.350 -5.063 8.264 1.00 95.88 168 SER A N 1
ATOM 1280 C CA . SER A 1 168 ? -9.098 -4.929 6.834 1.00 95.88 168 SER A CA 1
ATOM 1281 C C . SER A 1 168 ? -7.818 -5.656 6.441 1.00 95.88 168 SER A C 1
ATOM 1283 O O . SER A 1 168 ? -6.819 -5.642 7.159 1.00 95.88 168 SER A O 1
ATOM 1285 N N . ALA A 1 169 ? -7.833 -6.301 5.282 1.00 95.56 169 ALA A N 1
ATOM 1286 C CA . ALA A 1 169 ? -6.650 -6.927 4.712 1.00 95.56 169 ALA A CA 1
ATOM 1287 C C . ALA A 1 169 ? -6.720 -6.884 3.190 1.00 95.56 169 ALA A C 1
ATOM 1289 O O . ALA A 1 169 ? -7.780 -7.111 2.603 1.00 95.56 169 ALA A O 1
ATOM 1290 N N . VAL A 1 170 ? -5.578 -6.636 2.556 1.00 95.12 170 VAL A N 1
ATOM 1291 C CA . VAL A 1 170 ? -5.439 -6.796 1.110 1.00 95.12 170 VAL A CA 1
ATOM 1292 C C . VAL A 1 170 ? -5.065 -8.241 0.802 1.00 95.12 170 VAL A C 1
ATOM 1294 O O . VAL A 1 170 ? -4.173 -8.816 1.429 1.00 95.12 170 VAL A O 1
ATOM 1297 N N . GLU A 1 171 ? -5.730 -8.829 -0.183 1.00 93.56 171 GLU A N 1
ATOM 1298 C CA . GLU A 1 171 ? -5.498 -10.199 -0.636 1.00 93.56 171 GLU A CA 1
ATOM 1299 C C . GLU A 1 171 ? -5.255 -10.210 -2.150 1.00 93.56 171 GLU A C 1
ATOM 1301 O O . GLU A 1 171 ? -5.862 -9.437 -2.886 1.00 93.56 171 GLU A O 1
ATOM 1306 N N . VAL A 1 172 ? -4.365 -11.086 -2.629 1.00 93.00 172 VAL A N 1
ATOM 1307 C CA . VAL A 1 172 ? -4.188 -11.296 -4.077 1.00 93.00 172 VAL A CA 1
ATOM 1308 C C . VAL A 1 172 ? -5.400 -12.070 -4.585 1.00 93.00 172 VAL A C 1
ATOM 1310 O O . VAL A 1 172 ? -5.605 -13.211 -4.167 1.00 93.00 172 VAL A O 1
ATOM 1313 N N . SER A 1 173 ? -6.192 -11.445 -5.449 1.00 92.62 173 SER A N 1
ATOM 1314 C CA . SER A 1 173 ? -7.449 -11.988 -5.969 1.00 92.62 173 SER A CA 1
ATOM 1315 C C . SER A 1 173 ? -7.244 -12.757 -7.270 1.00 92.62 173 SER A C 1
ATOM 1317 O O . SER A 1 173 ? -7.758 -13.867 -7.408 1.00 92.62 173 SER A O 1
ATOM 1319 N N . ASP A 1 174 ? -6.447 -12.205 -8.183 1.00 92.31 174 ASP A N 1
ATOM 1320 C CA . ASP A 1 174 ? -6.106 -12.824 -9.461 1.00 92.31 174 ASP A CA 1
ATOM 1321 C C . ASP A 1 174 ? -4.703 -12.404 -9.927 1.00 92.31 174 ASP A C 1
ATOM 1323 O O . ASP A 1 174 ? -4.106 -11.451 -9.420 1.00 92.31 174 ASP A O 1
ATOM 1327 N N . TRP A 1 175 ? -4.141 -13.136 -10.884 1.00 92.38 175 TRP A N 1
ATOM 1328 C CA . TRP A 1 175 ? -2.932 -12.724 -11.585 1.00 92.38 175 TRP A CA 1
ATOM 1329 C C . TRP A 1 175 ? -2.856 -13.357 -12.970 1.00 92.38 175 TRP A C 1
ATOM 1331 O O . TRP A 1 175 ? -3.254 -14.503 -13.189 1.00 92.38 175 TRP A O 1
ATOM 1341 N N . GLN A 1 176 ? -2.251 -12.630 -13.901 1.00 90.06 176 GLN A N 1
ATOM 1342 C CA . GLN A 1 176 ? -2.050 -13.094 -15.265 1.00 90.06 176 GLN A CA 1
ATOM 1343 C C . GLN A 1 176 ? -0.680 -12.694 -15.798 1.00 90.06 176 GLN A C 1
ATOM 1345 O O . GLN A 1 176 ? -0.074 -11.709 -15.376 1.00 90.06 176 GLN A O 1
ATOM 1350 N N . TYR A 1 177 ? -0.199 -13.483 -16.753 1.00 84.75 177 TYR A N 1
ATOM 1351 C CA . TYR A 1 177 ? 0.986 -13.171 -17.536 1.00 84.75 177 TYR A CA 1
ATOM 1352 C C . TYR A 1 177 ? 0.550 -12.768 -18.943 1.00 84.75 177 TYR A C 1
ATOM 1354 O O . TYR A 1 177 ? -0.067 -13.573 -19.643 1.00 84.75 177 TYR A O 1
ATOM 1362 N N . MET A 1 178 ? 0.848 -11.536 -19.344 1.00 81.12 178 MET A N 1
ATOM 1363 C CA . MET A 1 178 ? 0.455 -10.971 -20.636 1.00 81.12 178 MET A CA 1
ATOM 1364 C C . MET A 1 178 ? 1.559 -10.038 -21.132 1.00 81.12 178 MET A C 1
ATOM 1366 O O . MET A 1 178 ? 2.124 -9.298 -20.336 1.00 81.12 178 MET A O 1
ATOM 1370 N N . ASP A 1 179 ? 1.882 -10.089 -22.425 1.00 75.62 179 ASP A N 1
ATOM 1371 C CA . ASP A 1 179 ? 2.869 -9.202 -23.066 1.00 75.62 179 ASP A CA 1
ATOM 1372 C C . ASP A 1 179 ? 4.192 -9.087 -22.286 1.00 75.62 179 ASP A C 1
ATOM 1374 O O . ASP A 1 179 ? 4.661 -8.005 -21.930 1.00 75.62 179 ASP A O 1
ATOM 1378 N N . ASP A 1 180 ? 4.759 -10.247 -21.950 1.00 73.50 180 ASP A N 1
ATOM 1379 C CA . ASP A 1 180 ? 5.985 -10.405 -21.164 1.00 73.50 180 ASP A CA 1
ATOM 1380 C C . ASP A 1 180 ? 5.969 -9.771 -19.757 1.00 73.50 180 ASP A C 1
ATOM 1382 O O . ASP A 1 180 ? 7.001 -9.694 -19.087 1.00 73.50 180 ASP A O 1
ATOM 1386 N N . SER A 1 181 ? 4.786 -9.388 -19.273 1.00 79.06 181 SER A N 1
ATOM 1387 C CA . SER A 1 181 ? 4.565 -8.705 -18.001 1.00 79.06 181 SER A CA 1
ATOM 1388 C C . SER A 1 181 ? 3.651 -9.513 -17.082 1.00 79.06 181 SER A C 1
ATOM 1390 O O . SER A 1 181 ? 2.777 -10.266 -17.517 1.00 79.06 181 SER A O 1
ATOM 1392 N N . ILE A 1 182 ? 3.863 -9.365 -15.775 1.00 89.12 182 ILE A N 1
ATOM 1393 C CA . ILE A 1 182 ? 3.007 -9.960 -14.747 1.00 89.12 182 ILE A CA 1
ATOM 1394 C C . ILE A 1 182 ? 2.055 -8.878 -14.249 1.00 89.12 182 ILE A C 1
ATOM 1396 O O . ILE A 1 182 ? 2.506 -7.828 -13.790 1.00 89.12 182 ILE A O 1
ATOM 1400 N N . PHE A 1 183 ? 0.760 -9.169 -14.297 1.00 91.75 183 PHE A N 1
ATOM 1401 C CA . PHE A 1 183 ? -0.298 -8.340 -13.735 1.00 91.75 183 PHE A CA 1
ATOM 1402 C C . PHE A 1 183 ? -0.901 -9.065 -12.539 1.00 91.75 183 PHE A C 1
ATOM 1404 O O . PHE A 1 183 ? -1.238 -10.245 -12.639 1.00 91.75 183 PHE A O 1
ATOM 1411 N N . VAL A 1 184 ? -1.018 -8.374 -11.412 1.00 94.44 184 VAL A N 1
ATOM 1412 C CA . VAL A 1 184 ? -1.539 -8.929 -10.161 1.00 94.44 184 VAL A CA 1
ATOM 1413 C C . VAL A 1 184 ? -2.665 -8.039 -9.662 1.00 94.44 184 VAL A C 1
ATOM 1415 O O . VAL A 1 184 ? -2.466 -6.841 -9.470 1.00 94.44 184 VAL A O 1
ATOM 1418 N N . GLU A 1 185 ? -3.831 -8.625 -9.429 1.00 95.50 185 GLU A N 1
ATOM 1419 C CA . GLU A 1 185 ? -4.963 -7.945 -8.813 1.00 95.50 185 GLU A CA 1
ATOM 1420 C C . GLU A 1 185 ? -4.966 -8.198 -7.304 1.00 95.50 185 GLU A C 1
ATOM 1422 O O . GLU A 1 185 ? -4.785 -9.322 -6.825 1.00 95.50 185 GLU A O 1
ATOM 1427 N N . CYS A 1 186 ? -5.141 -7.120 -6.549 1.00 96.56 186 CYS A N 1
ATOM 1428 C CA . CYS A 1 186 ? -5.141 -7.095 -5.099 1.00 96.56 186 CYS A CA 1
ATOM 1429 C C . CYS A 1 186 ? -6.446 -6.447 -4.625 1.00 96.56 186 CYS A C 1
ATOM 1431 O O . CYS A 1 186 ? -6.660 -5.254 -4.846 1.00 96.56 186 CYS A O 1
ATOM 1433 N N . ASN A 1 187 ? -7.291 -7.215 -3.941 1.00 95.19 187 ASN A N 1
ATOM 1434 C CA . ASN A 1 187 ? -8.582 -6.741 -3.447 1.00 95.19 187 ASN A CA 1
ATOM 1435 C C . ASN A 1 187 ? -8.503 -6.383 -1.969 1.00 95.19 187 ASN A C 1
ATOM 1437 O O . ASN A 1 187 ? -7.802 -7.039 -1.191 1.00 95.19 187 ASN A O 1
ATOM 1441 N N . LEU A 1 188 ? -9.274 -5.373 -1.579 1.00 94.62 188 LEU A N 1
ATOM 1442 C CA . LEU A 1 188 ? -9.403 -4.950 -0.196 1.00 94.62 188 LEU A CA 1
ATOM 1443 C C . LEU A 1 188 ? -10.584 -5.686 0.442 1.00 94.62 188 LEU A C 1
ATOM 1445 O O . LEU A 1 188 ? -11.735 -5.542 0.041 1.00 94.62 188 LEU A O 1
ATOM 1449 N N . SER A 1 189 ? -10.300 -6.482 1.466 1.00 94.94 189 SER A N 1
ATOM 1450 C CA . SER A 1 189 ? -11.307 -7.246 2.198 1.00 94.94 189 SER A CA 1
ATOM 1451 C C . SER A 1 189 ? -11.525 -6.668 3.592 1.00 94.94 189 SER A C 1
ATOM 1453 O O . SER A 1 189 ? -10.582 -6.213 4.237 1.00 94.94 189 SER A O 1
ATOM 1455 N N . HIS A 1 190 ? -12.770 -6.720 4.071 1.00 95.00 190 HIS A N 1
ATOM 1456 C CA . HIS A 1 190 ? -13.144 -6.311 5.423 1.00 95.00 190 HIS A CA 1
ATOM 1457 C C . HIS A 1 190 ? -13.877 -7.437 6.142 1.00 95.00 190 HIS A C 1
ATOM 1459 O O . HIS A 1 190 ? -14.790 -8.060 5.595 1.00 95.00 190 HIS A O 1
ATOM 1465 N N . ARG A 1 191 ? -13.517 -7.660 7.405 1.00 94.56 191 ARG A N 1
ATOM 1466 C CA . ARG A 1 191 ? -14.204 -8.584 8.310 1.00 94.56 191 ARG A CA 1
ATOM 1467 C C . ARG A 1 191 ? -14.746 -7.799 9.501 1.00 94.56 191 ARG A C 1
ATOM 1469 O O . ARG A 1 191 ? -13.984 -7.049 10.105 1.00 94.56 191 ARG A O 1
ATOM 1476 N N . PRO A 1 192 ? -16.037 -7.917 9.843 1.00 92.81 192 PRO A N 1
ATOM 1477 C CA . PRO A 1 192 ? -16.589 -7.183 10.974 1.00 92.81 192 PRO A CA 1
ATOM 1478 C C . PRO A 1 192 ? -15.984 -7.702 12.281 1.00 92.81 192 PRO A C 1
ATOM 1480 O O . PRO A 1 192 ? -15.850 -8.914 12.465 1.00 92.81 192 PRO A O 1
ATOM 1483 N N . VAL A 1 193 ? -15.657 -6.795 13.201 1.00 90.12 193 VAL A N 1
ATOM 1484 C CA . VAL A 1 193 ? -15.247 -7.174 14.560 1.00 90.12 193 VAL A CA 1
ATOM 1485 C C . VAL A 1 193 ? -16.496 -7.599 15.348 1.00 90.12 193 VAL A C 1
ATOM 1487 O O . VAL A 1 193 ? -17.452 -6.820 15.414 1.00 90.12 193 VAL A O 1
ATOM 1490 N N . PRO A 1 194 ? -16.539 -8.810 15.940 1.00 85.75 194 PRO A N 1
ATOM 1491 C CA . PRO A 1 194 ? -17.697 -9.272 16.699 1.00 85.75 194 PRO A CA 1
ATOM 1492 C C . PRO A 1 194 ? -18.074 -8.337 17.853 1.00 85.75 194 PRO A C 1
ATOM 1494 O O . PRO A 1 194 ? -17.220 -7.780 18.544 1.00 85.75 194 PRO A O 1
ATOM 1497 N N . ALA A 1 195 ? -19.378 -8.201 18.107 1.00 74.88 195 ALA A N 1
ATOM 1498 C CA . ALA A 1 195 ? -19.885 -7.388 19.206 1.00 74.88 195 ALA A CA 1
ATOM 1499 C C . ALA A 1 195 ? -19.403 -7.946 20.558 1.00 74.88 195 ALA A C 1
ATOM 1501 O O . ALA A 1 195 ? -19.849 -9.003 20.998 1.00 74.88 195 ALA A O 1
ATOM 1502 N N . GLY A 1 196 ? -18.495 -7.221 21.214 1.00 74.25 196 GLY A N 1
ATOM 1503 C CA . GLY A 1 196 ? -17.888 -7.622 22.487 1.00 74.25 196 GLY A CA 1
ATOM 1504 C C . GLY A 1 196 ? -16.365 -7.631 22.433 1.00 74.25 196 GLY A C 1
ATOM 1505 O O . GLY A 1 196 ? -15.734 -7.205 23.403 1.00 74.25 196 GLY A O 1
ATOM 1506 N N . ASP A 1 197 ? -15.798 -7.965 21.277 1.00 79.50 197 ASP A N 1
ATOM 1507 C CA . ASP A 1 197 ? -14.356 -7.966 21.037 1.00 79.50 197 ASP A CA 1
ATOM 1508 C C . ASP A 1 197 ? -13.831 -6.533 20.888 1.00 79.50 197 ASP A C 1
ATOM 1510 O O . ASP A 1 197 ? -14.596 -5.584 20.683 1.00 79.50 197 ASP A O 1
ATOM 1514 N N . GLY A 1 198 ? -12.523 -6.350 21.043 1.00 79.75 198 GLY A N 1
ATOM 1515 C CA . GLY A 1 198 ? -11.907 -5.029 20.975 1.00 79.75 198 GLY A CA 1
ATOM 1516 C C . GLY A 1 198 ? -11.824 -4.292 22.310 1.00 79.75 198 GLY A C 1
ATOM 1517 O O . GLY A 1 198 ? -12.724 -4.338 23.162 1.00 79.75 198 GLY A O 1
ATOM 1518 N N . SER A 1 199 ? -10.719 -3.570 22.479 1.00 82.44 199 SER A N 1
ATOM 1519 C CA . SER A 1 199 ? -10.476 -2.703 23.630 1.00 82.44 199 SER A CA 1
ATOM 1520 C C . SER A 1 199 ? -11.501 -1.560 23.715 1.00 82.44 199 SER A C 1
ATOM 1522 O O . SER A 1 199 ? -12.135 -1.168 22.732 1.00 82.44 199 SER A O 1
ATOM 1524 N N . ALA A 1 200 ? -11.673 -0.988 24.911 1.00 84.69 200 ALA A N 1
ATOM 1525 C CA . ALA A 1 200 ? -12.627 0.102 25.124 1.00 84.69 200 ALA A CA 1
ATOM 1526 C C . ALA A 1 200 ? -12.292 1.367 24.313 1.00 84.69 200 ALA A C 1
ATOM 1528 O O . ALA A 1 200 ? -13.207 2.054 23.872 1.00 84.69 200 ALA A O 1
ATOM 1529 N N . TRP A 1 201 ? -11.003 1.661 24.103 1.00 85.75 201 TRP A N 1
ATOM 1530 C CA . TRP A 1 201 ? -10.567 2.810 23.303 1.00 85.75 201 TRP A CA 1
ATOM 1531 C C . TRP A 1 201 ? -10.871 2.612 21.815 1.00 85.75 201 TRP A C 1
ATOM 1533 O O . TRP A 1 201 ? -11.296 3.546 21.146 1.00 85.75 201 TRP A O 1
ATOM 1543 N N . LEU A 1 202 ? -10.726 1.385 21.306 1.00 84.12 202 LEU A N 1
ATOM 1544 C CA . LEU A 1 202 ? -10.968 1.067 19.903 1.00 84.12 202 LEU A CA 1
ATOM 1545 C C . LEU A 1 202 ? -12.455 1.200 19.559 1.00 84.12 202 LEU A C 1
ATOM 1547 O O . LEU A 1 202 ? -12.808 1.727 18.512 1.00 84.12 202 LEU A O 1
ATOM 1551 N N . LYS A 1 203 ? -13.338 0.816 20.488 1.00 80.94 203 LYS A N 1
ATOM 1552 C CA . LYS A 1 203 ? -14.797 0.979 20.359 1.00 80.94 203 LYS A CA 1
ATOM 1553 C C . LYS A 1 203 ? -15.252 2.439 20.248 1.00 80.94 203 LYS A C 1
ATOM 1555 O O . LYS A 1 203 ? -16.374 2.670 19.822 1.00 80.94 203 LYS A O 1
ATOM 1560 N N . GLN A 1 204 ? -14.413 3.407 20.625 1.00 84.12 204 GLN A N 1
ATOM 1561 C CA . GLN A 1 204 ? -14.702 4.837 20.454 1.00 84.12 204 GLN A CA 1
ATOM 1562 C C . GLN A 1 204 ? -14.388 5.332 19.033 1.00 84.12 204 GLN A C 1
ATOM 1564 O O . GLN A 1 204 ? -14.837 6.410 18.653 1.00 84.12 204 GLN A O 1
ATOM 1569 N N . LEU A 1 205 ? -13.630 4.559 18.249 1.00 81.62 205 LEU A N 1
ATOM 1570 C CA . LEU A 1 205 ? -13.237 4.870 16.874 1.00 81.62 205 LEU A CA 1
ATOM 1571 C C . LEU A 1 205 ? -14.225 4.230 15.889 1.00 81.62 205 LEU A C 1
ATOM 1573 O O . LEU A 1 205 ? -13.863 3.381 15.076 1.00 81.62 205 LEU A O 1
ATOM 1577 N N . GLU A 1 206 ? -15.499 4.601 16.012 1.00 79.62 206 GLU A N 1
ATOM 1578 C CA . GLU A 1 206 ? -16.578 4.105 15.152 1.00 79.62 206 GLU A CA 1
ATOM 1579 C C . GLU A 1 206 ? -16.207 4.219 13.663 1.00 79.62 206 GLU A C 1
ATOM 1581 O O . GLU A 1 206 ? -15.685 5.237 13.208 1.00 79.62 206 GLU A O 1
ATOM 1586 N N . GLY A 1 207 ? -16.465 3.160 12.891 1.00 82.38 207 GLY A N 1
ATOM 1587 C CA . GLY A 1 207 ? -16.159 3.126 11.457 1.00 82.38 207 GLY A CA 1
ATOM 1588 C C . GLY A 1 207 ? -14.675 2.957 11.095 1.00 82.38 207 GLY A C 1
ATOM 1589 O O . GLY A 1 207 ? -14.353 2.934 9.907 1.00 82.38 207 GLY A O 1
ATOM 1590 N N . ALA A 1 208 ? -13.767 2.798 12.065 1.00 87.38 208 ALA A N 1
ATOM 1591 C CA . ALA A 1 208 ? -12.357 2.539 11.777 1.00 87.38 208 ALA A CA 1
ATOM 1592 C C . ALA A 1 208 ? -12.111 1.114 11.244 1.00 87.38 208 ALA A C 1
ATOM 1594 O O . ALA A 1 208 ? -12.789 0.148 11.619 1.00 87.38 208 ALA A O 1
ATOM 1595 N N . ALA A 1 209 ? -11.098 0.986 10.386 1.00 93.00 209 ALA A N 1
ATOM 1596 C CA . ALA A 1 209 ? -10.545 -0.294 9.967 1.00 93.00 209 ALA A CA 1
ATOM 1597 C C . ALA A 1 209 ? -9.199 -0.563 10.660 1.00 93.00 209 ALA A C 1
ATOM 1599 O O . ALA A 1 209 ? -8.404 0.346 10.898 1.00 93.00 209 ALA A O 1
ATOM 1600 N N . ILE A 1 210 ? -8.956 -1.827 10.994 1.00 95.12 210 ILE A N 1
ATOM 1601 C CA . ILE A 1 210 ? -7.725 -2.327 11.604 1.00 95.12 210 ILE A CA 1
ATOM 1602 C C . ILE A 1 210 ? -6.968 -3.094 10.525 1.00 95.12 210 ILE A C 1
ATOM 1604 O O . ILE A 1 210 ? -7.434 -4.150 10.101 1.00 95.12 210 ILE A O 1
ATOM 1608 N N . ALA A 1 211 ? -5.803 -2.604 10.108 1.00 96.31 211 ALA A N 1
ATOM 1609 C CA . ALA A 1 211 ? -4.956 -3.297 9.144 1.00 96.31 211 ALA A CA 1
ATOM 1610 C C . ALA A 1 211 ? -4.439 -4.616 9.743 1.00 96.31 211 ALA A C 1
ATOM 1612 O O . ALA A 1 211 ? -3.554 -4.624 10.604 1.00 96.31 211 ALA A O 1
ATOM 1613 N N . ASN A 1 212 ? -4.997 -5.733 9.286 1.00 95.69 212 ASN A N 1
ATOM 1614 C CA . ASN A 1 212 ? -4.746 -7.072 9.804 1.00 95.69 212 ASN A CA 1
ATOM 1615 C C . ASN A 1 212 ? -3.716 -7.835 8.958 1.00 95.69 212 ASN A C 1
ATOM 1617 O O . ASN A 1 212 ? -3.603 -7.647 7.750 1.00 95.69 212 ASN A O 1
ATOM 1621 N N . GLY A 1 213 ? -2.970 -8.730 9.606 1.00 93.06 213 GLY A N 1
ATOM 1622 C CA . GLY A 1 213 ? -1.958 -9.577 8.974 1.00 93.06 213 GLY A CA 1
ATOM 1623 C C . GLY A 1 213 ? -0.565 -8.953 8.902 1.00 93.06 213 GLY A C 1
ATOM 1624 O O . GLY A 1 213 ? 0.307 -9.510 8.236 1.00 93.06 213 GLY A O 1
ATOM 1625 N N . PHE A 1 214 ? -0.343 -7.833 9.596 1.00 93.69 214 PHE A N 1
ATOM 1626 C CA . PHE A 1 214 ? 0.930 -7.116 9.604 1.00 93.69 214 PHE A CA 1
ATOM 1627 C C . PHE A 1 214 ? 1.569 -7.096 10.998 1.00 93.69 214 PHE A C 1
ATOM 1629 O O . PHE A 1 214 ? 0.852 -7.128 12.002 1.00 93.69 214 PHE A O 1
ATOM 1636 N N . PRO A 1 215 ? 2.911 -7.062 11.092 1.00 91.12 215 PRO A N 1
ATOM 1637 C CA . PRO A 1 215 ? 3.599 -7.136 12.374 1.00 91.12 215 PRO A CA 1
ATOM 1638 C C . PRO A 1 215 ? 3.238 -5.977 13.304 1.00 91.12 215 PRO A C 1
ATOM 1640 O O . PRO A 1 215 ? 3.287 -4.809 12.920 1.00 91.12 215 PRO A O 1
ATOM 1643 N N . ILE A 1 216 ? 2.958 -6.295 14.563 1.00 90.31 216 ILE A N 1
ATOM 1644 C CA . ILE A 1 216 ? 2.852 -5.311 15.638 1.00 90.31 216 ILE A CA 1
ATOM 1645 C C . ILE A 1 216 ? 4.011 -5.529 16.601 1.00 90.31 216 ILE A C 1
ATOM 1647 O O . ILE A 1 216 ? 4.223 -6.614 17.135 1.00 90.31 216 ILE A O 1
ATOM 1651 N N . ASN A 1 217 ? 4.821 -4.490 16.772 1.00 79.06 217 ASN A N 1
ATOM 1652 C CA . ASN A 1 217 ? 5.947 -4.521 17.690 1.00 79.06 217 ASN A CA 1
ATOM 1653 C C . ASN A 1 217 ? 5.507 -3.865 18.990 1.00 79.06 217 ASN A C 1
ATOM 1655 O O . ASN A 1 217 ? 5.535 -2.635 19.088 1.00 79.06 217 ASN A O 1
ATOM 1659 N N . HIS A 1 218 ? 5.140 -4.685 19.972 1.00 69.38 218 HIS A N 1
ATOM 1660 C CA . HIS A 1 218 ? 4.965 -4.233 21.346 1.00 69.38 218 HIS A CA 1
ATOM 1661 C C . HIS A 1 218 ? 6.260 -3.572 21.803 1.00 69.38 218 HIS A C 1
ATOM 1663 O O . HIS A 1 218 ? 7.326 -4.194 21.793 1.00 69.38 218 HIS A O 1
ATOM 1669 N N . VAL A 1 219 ? 6.195 -2.291 22.168 1.00 54.72 219 VAL A N 1
ATOM 1670 C CA . VAL A 1 219 ? 7.290 -1.691 22.925 1.00 54.72 219 VAL A CA 1
ATOM 1671 C C . VAL A 1 219 ? 7.296 -2.436 24.251 1.00 54.72 219 VAL A C 1
ATOM 1673 O O . VAL A 1 219 ? 6.380 -2.299 25.053 1.00 54.72 219 VAL A O 1
ATOM 1676 N N . ARG A 1 220 ? 8.291 -3.299 24.447 1.00 40.88 220 ARG A N 1
ATOM 1677 C CA . ARG A 1 220 ? 8.537 -3.938 25.734 1.00 40.88 220 ARG A CA 1
ATOM 1678 C C . ARG A 1 220 ? 8.839 -2.816 26.732 1.00 40.88 220 ARG A C 1
ATOM 1680 O O . ARG A 1 220 ? 9.958 -2.311 26.754 1.00 40.88 220 ARG A O 1
ATOM 1687 N N . GLU A 1 221 ? 7.870 -2.421 27.552 1.00 40.41 221 GLU A N 1
ATOM 1688 C CA . GLU A 1 221 ? 8.099 -1.610 28.758 1.00 40.41 221 GLU A CA 1
ATOM 1689 C C . GLU A 1 221 ? 8.799 -2.455 29.846 1.00 40.41 221 GLU A C 1
ATOM 1691 O O . GLU A 1 221 ? 8.404 -2.479 31.002 1.00 40.41 221 GLU A O 1
ATOM 1696 N N . ASP A 1 222 ? 9.869 -3.168 29.491 1.00 39.06 222 ASP A N 1
ATOM 1697 C CA . ASP A 1 222 ? 10.720 -3.905 30.429 1.00 39.06 222 ASP A CA 1
ATOM 1698 C C . ASP A 1 222 ? 12.023 -3.117 30.636 1.00 39.06 222 ASP A C 1
ATOM 1700 O O . ASP A 1 222 ? 13.107 -3.620 30.355 1.00 39.06 222 ASP A O 1
ATOM 1704 N N . SER A 1 223 ? 11.946 -1.842 31.037 1.00 43.09 223 SER A N 1
ATOM 1705 C CA . SER A 1 223 ? 13.119 -1.033 31.437 1.00 43.09 223 SER A CA 1
ATOM 1706 C C . SER A 1 223 ? 12.719 0.247 32.180 1.00 43.09 223 SER A C 1
ATOM 1708 O O . SER A 1 223 ? 13.064 1.339 31.743 1.00 43.09 223 SER A O 1
ATOM 1710 N N . GLN A 1 224 ? 11.988 0.135 33.295 1.00 37.72 224 GLN A N 1
ATOM 1711 C CA . GLN A 1 224 ? 11.978 1.164 34.353 1.00 37.72 224 GLN A CA 1
ATOM 1712 C C . GLN A 1 224 ? 11.329 0.646 35.652 1.00 37.72 224 GLN A C 1
ATOM 1714 O O . GLN A 1 224 ? 10.363 1.198 36.160 1.00 37.72 224 GLN A O 1
ATOM 1719 N N . MET A 1 225 ? 11.874 -0.436 36.212 1.00 38.75 225 MET A N 1
ATOM 1720 C CA . MET A 1 225 ? 11.710 -0.763 37.635 1.00 38.75 225 MET A CA 1
ATOM 1721 C C . MET A 1 225 ? 13.009 -1.374 38.173 1.00 38.75 225 MET A C 1
ATOM 1723 O O . MET A 1 225 ? 13.105 -2.579 38.386 1.00 38.75 225 MET A O 1
ATOM 1727 N N . THR A 1 226 ? 14.007 -0.516 38.372 1.00 38.97 226 THR A N 1
ATOM 1728 C CA . THR A 1 226 ? 15.077 -0.677 39.372 1.00 38.97 226 THR A CA 1
ATOM 1729 C C . THR A 1 226 ? 15.471 0.694 39.874 1.00 38.97 226 THR A C 1
ATOM 1731 O O . THR A 1 226 ? 15.713 1.555 38.997 1.00 38.97 226 THR A O 1
#

Sequence (226 aa):
MESALWHILMKPPYRPPGDGFHAIQFKFECQLFGPLQGIGDPQLVKMGSLPAITGTANDCVYTTISEYTAKQWPKCGELLLGCIEDAVKEASTSSCEGHSFTGMSIWDGTENPFLCPGLRLLHVEVEDGSIRLTVSAWTHTMIEILQQMAWTCAALSSSPFQGSLSESAVEVSDWQYMDDSIFVECNLSHRPVPAGDGSAWLKQLEGAAIANGFPINHVREDSQMT

Secondary structure (DSSP, 8-state):
-HHHHHHHHH--SSPPPTT--EEEEEEEE---SBTTTTB--TTT--GGGSEEEEE-SSSEEEEEHHHHHHHH-TTTHHHHHHHHHHHHHHHHHHHHTT----EEEEEETTS-TTSSTTEEEEEEEEETTEEEEEEEE-HHHHHHHHHHHHHHHHHH-B-SSTT--EEEEEEEEEEEEETTEEEEEEEEEEEEPPBTBS-TTGGGSTTBEEE-SS--------S---

pLDDT: mean 84.13, std 14.21, range [37.72, 96.75]

Radius of gyration: 18.25 Å; chains: 1; bounding box: 44×41×62 Å